Protein AF-A0A564XW21-F1 (afdb_monomer_lite)

Organism: Hymenolepis diminuta (NCBI:txid6216)

Secondary structure (DSSP, 8-state):
-----SSS-SGGG------------------S--HHHHHHHHHHHHHHH-TTS-HHHHHHHHHHHHHHHHHHS----PPPTTPPP-SS---GGG-------TBTTTBPPPTHHHHHHHHHHHHHHHHTT---GGGGG----TTT--TT-EEETTTTEEE-B-TTSBBPTT--EETTEEPPHHHHHHHHTSSBPPHHHHH--SS--S-SEEEGGGSSSHHHHHHHHHHHHH--S-S--

Structure (mmCIF, N/CA/C/O backbone):
data_AF-A0A564XW21-F1
#
_entry.id   AF-A0A564XW21-F1
#
loop_
_atom_site.group_PDB
_atom_site.id
_atom_site.type_symbol
_atom_site.label_atom_id
_atom_site.label_alt_id
_atom_site.label_comp_id
_atom_site.label_asym_id
_atom_site.label_entity_id
_atom_site.label_seq_id
_atom_site.pdbx_PDB_ins_code
_atom_site.Cartn_x
_atom_site.Cartn_y
_atom_site.Cartn_z
_atom_site.occupancy
_atom_site.B_iso_or_equiv
_atom_site.auth_seq_id
_atom_site.auth_comp_id
_atom_site.auth_asym_id
_atom_site.auth_atom_id
_atom_site.pdbx_PDB_model_num
ATOM 1 N N . MET A 1 1 ? -27.043 2.988 3.707 1.00 25.09 1 MET A N 1
ATOM 2 C CA . MET A 1 1 ? -26.531 2.071 2.665 1.00 25.09 1 MET A CA 1
ATOM 3 C C . MET A 1 1 ? -25.667 2.890 1.704 1.00 25.09 1 MET A C 1
ATOM 5 O O . MET A 1 1 ? -26.082 3.183 0.595 1.00 25.09 1 MET A O 1
ATOM 9 N N . MET A 1 2 ? -24.526 3.391 2.194 1.00 22.23 2 MET A N 1
ATOM 10 C CA . MET A 1 2 ? -23.717 4.434 1.546 1.00 22.23 2 MET A CA 1
ATOM 11 C C . MET A 1 2 ? -22.227 4.199 1.823 1.00 22.23 2 MET A C 1
ATOM 13 O O . MET A 1 2 ? -21.876 3.885 2.956 1.00 22.23 2 MET A O 1
ATOM 17 N N . MET A 1 3 ? -21.419 4.401 0.774 1.00 26.73 3 MET A N 1
ATOM 18 C CA . MET A 1 3 ? -19.969 4.657 0.738 1.00 26.73 3 MET A CA 1
ATOM 19 C C . MET A 1 3 ? -19.051 3.700 1.516 1.00 26.73 3 MET A C 1
ATOM 21 O O . MET A 1 3 ? -18.807 3.892 2.702 1.00 26.73 3 MET A O 1
ATOM 25 N N . LEU A 1 4 ? -18.452 2.726 0.818 1.00 28.36 4 LEU A N 1
ATOM 26 C CA . LEU A 1 4 ? -17.386 1.884 1.389 1.00 28.36 4 LEU A CA 1
ATOM 27 C C . LEU A 1 4 ? -16.134 1.700 0.518 1.00 28.36 4 LEU A C 1
ATOM 29 O O . LEU A 1 4 ? -15.205 1.030 0.941 1.00 28.36 4 LEU A O 1
ATOM 33 N N . SER A 1 5 ? -16.025 2.353 -0.637 1.00 28.88 5 SER A N 1
ATOM 34 C CA . SER A 1 5 ? -14.789 2.353 -1.428 1.00 28.88 5 SER A CA 1
ATOM 35 C C . SER A 1 5 ? -14.188 3.754 -1.404 1.00 28.88 5 SER A C 1
ATOM 37 O O . SER A 1 5 ? -14.753 4.643 -2.038 1.00 28.88 5 SER A O 1
ATOM 39 N N . VAL A 1 6 ? -13.093 3.980 -0.670 1.00 40.56 6 VAL A N 1
ATOM 40 C CA . VAL A 1 6 ? -12.408 5.299 -0.618 1.00 40.56 6 VAL A CA 1
ATOM 41 C C . VAL A 1 6 ? -10.909 5.213 -0.954 1.00 40.56 6 VAL A C 1
ATOM 43 O O . VAL A 1 6 ? -10.264 6.228 -1.171 1.00 40.56 6 VAL A O 1
ATOM 46 N N . LEU A 1 7 ? -10.343 4.011 -1.108 1.00 39.59 7 LEU A N 1
ATOM 47 C CA . LEU A 1 7 ? -8.929 3.838 -1.489 1.00 39.59 7 LEU A CA 1
ATOM 48 C C . LEU A 1 7 ? -8.722 3.199 -2.877 1.00 39.59 7 LEU A C 1
ATOM 50 O O . LEU A 1 7 ? -7.603 3.184 -3.385 1.00 39.59 7 LEU A O 1
ATOM 54 N N . ARG A 1 8 ? -9.809 2.777 -3.543 1.00 36.66 8 ARG A N 1
ATOM 55 C CA . ARG A 1 8 ? -9.830 2.352 -4.961 1.00 36.66 8 ARG A CA 1
ATOM 56 C C . ARG A 1 8 ? -10.834 3.100 -5.840 1.00 36.66 8 ARG A C 1
ATOM 58 O O . ARG A 1 8 ? -10.864 2.878 -7.039 1.00 36.66 8 ARG A O 1
ATOM 65 N N . SER A 1 9 ? -11.655 3.978 -5.267 1.00 35.00 9 SER A N 1
ATOM 66 C CA . SER A 1 9 ? -12.566 4.858 -6.018 1.00 35.00 9 SER A CA 1
ATOM 67 C C . SER A 1 9 ? -11.854 6.061 -6.642 1.00 35.00 9 SER A C 1
ATOM 69 O O . SER A 1 9 ? -12.504 6.912 -7.239 1.00 35.00 9 SER A O 1
ATOM 71 N N . SER A 1 10 ? -10.519 6.086 -6.589 1.00 33.69 10 SER A N 1
ATOM 72 C CA . SER A 1 10 ? -9.720 6.693 -7.647 1.00 33.69 10 SER A CA 1
ATOM 73 C C . SER A 1 10 ? -9.833 5.798 -8.888 1.00 33.69 10 SER A C 1
ATOM 75 O O . SER A 1 10 ? -9.285 4.693 -8.882 1.00 33.69 10 SER A O 1
ATOM 77 N N . PRO A 1 11 ? -10.495 6.234 -9.968 1.00 32.19 11 PRO A N 1
ATOM 78 C CA . PRO A 1 11 ? -10.777 5.397 -11.137 1.00 32.19 11 PRO A CA 1
ATOM 79 C C . PRO A 1 11 ? -9.535 5.062 -11.990 1.00 32.19 11 PRO A C 1
ATOM 81 O O . PRO A 1 11 ? -9.630 4.425 -13.035 1.00 32.19 11 PRO A O 1
ATOM 84 N N . CYS A 1 12 ? -8.334 5.364 -11.490 1.00 31.78 12 CYS A N 1
ATOM 85 C CA . CYS A 1 12 ? -7.049 4.949 -12.048 1.00 31.78 12 CYS A CA 1
ATOM 86 C C . CYS A 1 12 ? -6.830 3.418 -12.080 1.00 31.78 12 CYS A C 1
ATOM 88 O O . CYS A 1 12 ? -5.776 2.974 -12.529 1.00 31.78 12 CYS A O 1
ATOM 90 N N . ILE A 1 13 ? -7.768 2.602 -11.581 1.00 33.62 13 ILE A N 1
ATOM 91 C CA . ILE A 1 13 ? -7.653 1.137 -11.523 1.00 33.62 13 ILE A CA 1
ATOM 92 C C . ILE A 1 13 ? -8.975 0.484 -11.964 1.00 33.62 13 ILE A C 1
ATOM 94 O O . ILE A 1 13 ? -9.601 -0.261 -11.215 1.00 33.62 13 ILE A O 1
ATOM 98 N N . ILE A 1 14 ? -9.423 0.760 -13.191 1.00 27.00 14 ILE A N 1
ATOM 99 C CA . ILE A 1 14 ? -10.426 -0.072 -13.873 1.00 27.00 14 ILE A CA 1
ATOM 100 C C . ILE A 1 14 ? -9.740 -0.746 -15.064 1.00 27.00 14 ILE A C 1
ATOM 102 O O . ILE A 1 14 ? -9.611 -0.170 -16.141 1.00 27.00 14 ILE A O 1
ATOM 106 N N . MET A 1 15 ? -9.296 -1.990 -14.869 1.00 28.86 15 MET A N 1
ATOM 107 C CA . MET A 1 15 ? -8.925 -2.896 -15.961 1.00 28.86 15 MET A CA 1
ATOM 108 C C . MET A 1 15 ? -10.210 -3.393 -16.632 1.00 28.86 15 MET A C 1
ATOM 110 O O . MET A 1 15 ? -10.693 -4.489 -16.353 1.00 28.86 15 MET A O 1
ATOM 114 N N . ALA A 1 16 ? -10.809 -2.566 -17.488 1.00 28.06 16 ALA A N 1
ATOM 115 C CA . ALA A 1 16 ? -11.851 -3.028 -18.395 1.00 28.06 16 ALA A CA 1
ATOM 116 C C . ALA A 1 16 ? -11.192 -3.792 -19.555 1.00 28.06 16 ALA A C 1
ATOM 118 O O . ALA A 1 16 ? -10.302 -3.279 -20.232 1.00 28.06 16 ALA A O 1
ATOM 119 N N . SER A 1 17 ? -11.616 -5.039 -19.765 1.00 28.67 17 SER A N 1
ATOM 120 C CA . SER A 1 17 ? -11.183 -5.879 -20.884 1.00 28.67 17 SER A CA 1
ATOM 121 C C . SER A 1 17 ? -11.615 -5.241 -22.208 1.00 28.67 17 SER A C 1
ATOM 123 O O . SER A 1 17 ? -12.801 -5.230 -22.531 1.00 28.67 17 SER A O 1
ATOM 125 N N . PHE A 1 18 ? -10.666 -4.712 -22.983 1.00 31.31 18 PHE A N 1
ATOM 126 C CA . PHE A 1 18 ? -10.923 -4.240 -24.343 1.00 31.31 18 PHE A CA 1
ATOM 127 C C . PHE A 1 18 ? -10.259 -5.171 -25.361 1.00 31.31 18 PHE A C 1
ATOM 129 O O . PHE A 1 18 ? -9.038 -5.318 -25.401 1.00 31.31 18 PHE A O 1
ATOM 136 N N . ARG A 1 19 ? -11.084 -5.807 -26.203 1.00 25.88 19 ARG A N 1
ATOM 137 C CA . ARG A 1 19 ? -10.630 -6.532 -27.398 1.00 25.88 19 ARG A CA 1
ATOM 138 C C . ARG A 1 19 ? -10.189 -5.522 -28.454 1.00 25.88 19 ARG A C 1
ATOM 140 O O . ARG A 1 19 ? -10.969 -4.667 -28.862 1.00 25.88 19 ARG A O 1
ATOM 147 N N . CYS A 1 20 ? -8.946 -5.648 -28.904 1.00 28.64 20 CYS A N 1
ATOM 148 C CA . CYS A 1 20 ? -8.385 -4.844 -29.980 1.00 28.64 20 CYS A CA 1
ATOM 149 C C . CYS A 1 20 ? -8.870 -5.386 -31.336 1.00 28.64 20 CYS A C 1
ATOM 151 O O . CYS A 1 20 ? -8.483 -6.484 -31.734 1.00 28.64 20 CYS A O 1
ATOM 153 N N . THR A 1 21 ? -9.715 -4.637 -32.045 1.00 28.88 21 THR A N 1
ATOM 154 C CA . THR A 1 21 ? -9.946 -4.835 -33.484 1.00 28.88 21 THR A CA 1
ATOM 155 C C . THR A 1 21 ? -9.087 -3.849 -34.266 1.00 28.88 21 THR A C 1
ATOM 157 O O . THR A 1 21 ? -9.039 -2.662 -33.949 1.00 28.88 21 THR A O 1
ATOM 160 N N . SER A 1 22 ? -8.379 -4.364 -35.266 1.00 38.75 22 SER A N 1
ATOM 161 C CA . SER A 1 22 ? -7.505 -3.615 -36.166 1.00 38.75 22 SER A CA 1
ATOM 162 C C . SER A 1 22 ? -8.270 -2.559 -36.975 1.00 38.75 22 SER A C 1
ATOM 164 O O . SER A 1 22 ? -9.417 -2.805 -37.339 1.00 38.75 22 SER A O 1
ATOM 166 N N . ILE A 1 23 ? -7.617 -1.430 -37.312 1.00 36.22 23 ILE A N 1
ATOM 167 C CA . ILE A 1 23 ? -7.413 -0.926 -38.697 1.00 36.22 23 ILE A CA 1
ATOM 168 C C . ILE A 1 23 ? -6.938 0.552 -38.762 1.00 36.22 23 ILE A C 1
ATOM 170 O O . ILE A 1 23 ? -7.343 1.404 -37.981 1.00 36.22 23 ILE A O 1
ATOM 174 N N . SER A 1 24 ? -6.044 0.760 -39.743 1.00 28.62 24 SER A N 1
ATOM 175 C CA . SER A 1 24 ? -5.567 1.932 -40.512 1.00 28.62 24 SER A CA 1
ATOM 176 C C . SER A 1 24 ? -5.534 3.356 -39.937 1.00 28.62 24 SER A C 1
ATOM 178 O O . SER A 1 24 ? -6.547 3.999 -39.681 1.00 28.62 24 SER A O 1
ATOM 180 N N . THR A 1 25 ? -4.322 3.904 -39.971 1.00 35.16 25 THR A N 1
ATOM 181 C CA . THR A 1 25 ? -3.943 5.315 -39.870 1.00 35.16 25 THR A CA 1
ATOM 182 C C . THR A 1 25 ? -4.361 6.137 -41.094 1.00 35.16 25 THR A C 1
ATOM 184 O O . THR A 1 25 ? -3.927 5.846 -42.204 1.00 35.16 25 THR A O 1
ATOM 187 N N . THR A 1 26 ? -5.045 7.260 -40.861 1.00 29.17 26 THR A N 1
ATOM 188 C CA . THR A 1 26 ? -4.996 8.464 -41.713 1.00 29.17 26 THR A CA 1
ATOM 189 C C . THR A 1 26 ? -4.973 9.691 -40.804 1.00 29.17 26 THR A C 1
ATOM 191 O O . THR A 1 26 ? -5.958 9.987 -40.133 1.00 29.17 26 THR A O 1
ATOM 194 N N . PHE A 1 27 ? -3.834 10.385 -40.757 1.00 33.16 27 PHE A N 1
ATOM 195 C CA . PHE A 1 27 ? -3.676 11.654 -40.046 1.00 33.16 27 PHE A CA 1
ATOM 196 C C . PHE A 1 27 ? -4.187 12.794 -40.930 1.00 33.16 27 PHE A C 1
ATOM 198 O O . PHE A 1 27 ? -3.554 13.113 -41.931 1.00 33.16 27 PHE A O 1
ATOM 205 N N . ASN A 1 28 ? -5.290 13.429 -40.536 1.00 29.53 28 ASN A N 1
ATOM 206 C CA . ASN A 1 28 ? -5.694 14.734 -41.054 1.00 29.53 28 ASN A CA 1
ATOM 207 C C . ASN A 1 28 ? -5.871 15.721 -39.891 1.00 29.53 28 ASN A C 1
ATOM 209 O O . ASN A 1 28 ? -6.514 15.398 -38.899 1.00 29.53 28 ASN A O 1
ATOM 213 N N . ASN A 1 29 ? -5.248 16.893 -40.058 1.00 41.56 29 ASN A N 1
ATOM 214 C CA . ASN A 1 29 ? -5.363 18.167 -39.331 1.00 41.56 29 ASN A CA 1
ATOM 215 C C . ASN A 1 29 ? -6.257 18.204 -38.072 1.00 41.56 29 ASN A C 1
ATOM 217 O O . ASN A 1 29 ? -7.476 18.303 -38.187 1.00 41.56 29 ASN A O 1
ATOM 221 N N . VAL A 1 30 ? -5.636 18.278 -36.884 1.00 38.66 30 VAL A N 1
ATOM 222 C CA . VAL A 1 30 ? -6.294 18.649 -35.616 1.00 38.66 30 VAL A CA 1
ATOM 223 C C . VAL A 1 30 ? -5.400 19.624 -34.832 1.00 38.66 30 VAL A C 1
ATOM 225 O O . VAL A 1 30 ? -4.174 19.576 -34.923 1.00 38.66 30 VAL A O 1
ATOM 228 N N . ASP A 1 31 ? -6.059 20.545 -34.131 1.00 41.94 31 ASP A N 1
ATOM 229 C CA . ASP A 1 31 ? -5.560 21.643 -33.298 1.00 41.94 31 ASP A CA 1
ATOM 230 C C . ASP A 1 31 ? -4.271 21.344 -32.489 1.00 41.94 31 ASP A C 1
ATOM 232 O O . ASP A 1 31 ? -4.091 20.274 -31.912 1.00 41.94 31 ASP A O 1
ATOM 236 N N . ARG A 1 32 ? -3.353 22.320 -32.437 1.00 45.31 32 ARG A N 1
ATOM 237 C CA . ARG A 1 32 ? -1.944 22.183 -32.000 1.00 45.31 32 ARG A CA 1
ATOM 238 C C . ARG A 1 32 ? -1.730 22.212 -30.478 1.00 45.31 32 ARG A C 1
ATOM 240 O O . ARG A 1 32 ? -0.655 22.610 -30.028 1.00 45.31 32 ARG A O 1
ATOM 247 N N . SER A 1 33 ? -2.704 21.826 -29.659 1.00 58.22 33 SER A N 1
ATOM 248 C CA . SER A 1 33 ? -2.462 21.682 -28.215 1.00 58.22 33 SER A CA 1
ATOM 249 C C . SER A 1 33 ? -2.295 20.212 -27.853 1.00 58.22 33 SER A C 1
ATOM 251 O O . SER A 1 33 ? -3.137 19.376 -28.167 1.00 58.22 33 SER A O 1
ATOM 253 N N . THR A 1 34 ? -1.166 19.872 -27.226 1.00 71.81 34 THR A N 1
ATOM 254 C CA . THR A 1 34 ? -0.951 18.506 -26.746 1.00 71.81 34 THR A CA 1
ATOM 255 C C . THR A 1 34 ? -1.987 18.196 -25.659 1.00 71.81 34 THR A C 1
ATOM 257 O O . THR A 1 34 ? -2.365 19.096 -24.903 1.00 71.81 34 THR A O 1
ATOM 260 N N . PRO A 1 35 ? -2.435 16.940 -25.510 1.00 74.06 35 PRO A N 1
ATOM 261 C CA . PRO A 1 35 ? -3.390 16.576 -24.462 1.00 74.06 35 PRO A CA 1
ATOM 262 C C . PRO A 1 35 ? -2.961 16.991 -23.046 1.00 74.06 35 PRO A C 1
ATOM 264 O O . PRO A 1 35 ? -3.794 17.333 -22.210 1.00 74.06 35 PRO A O 1
ATOM 267 N N . LEU A 1 36 ? -1.648 17.037 -22.799 1.00 72.19 36 LEU A N 1
ATOM 268 C CA . LEU A 1 36 ? -1.058 17.547 -21.561 1.00 72.19 36 LEU A CA 1
ATOM 269 C C . LEU A 1 36 ? -1.316 19.045 -21.346 1.00 72.19 36 LEU A C 1
ATOM 271 O O . LEU A 1 36 ? -1.582 19.460 -20.222 1.00 72.19 36 LEU A O 1
ATOM 275 N N . GLU A 1 37 ? -1.274 19.857 -22.402 1.00 79.62 37 GLU A N 1
ATOM 276 C CA . GLU A 1 37 ? -1.545 21.296 -22.319 1.00 79.62 37 GLU A CA 1
ATOM 27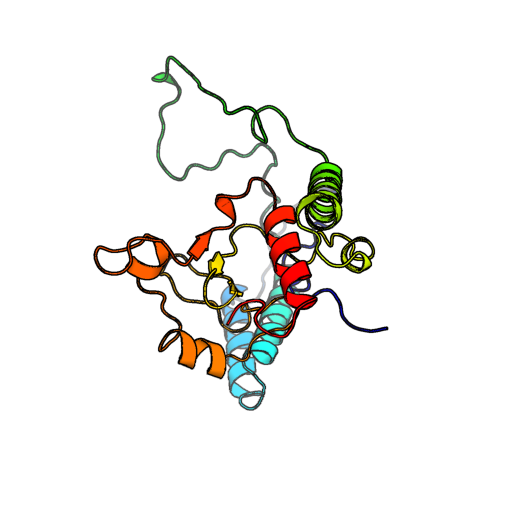7 C C . GLU A 1 37 ? -3.037 21.573 -22.082 1.00 79.62 37 GLU A C 1
ATOM 279 O O . GLU A 1 37 ? -3.397 22.467 -21.313 1.00 79.62 37 GLU A O 1
ATOM 284 N N . ILE A 1 38 ? -3.917 20.766 -22.686 1.00 81.06 38 ILE A N 1
ATOM 285 C CA . ILE A 1 38 ? -5.366 20.814 -22.437 1.00 81.06 38 ILE A CA 1
ATOM 286 C C . ILE A 1 38 ? -5.656 20.454 -20.976 1.00 81.06 38 ILE A C 1
ATOM 288 O O . ILE A 1 38 ? -6.390 21.175 -20.294 1.00 81.06 38 ILE A O 1
ATOM 292 N N . LEU A 1 39 ? -5.036 19.381 -20.475 1.00 81.75 39 LEU A N 1
ATOM 293 C CA . LEU A 1 39 ? -5.157 18.947 -19.085 1.00 81.75 39 LEU A CA 1
ATOM 294 C C . LEU A 1 39 ? -4.668 20.021 -18.121 1.00 81.75 39 LEU A C 1
ATOM 296 O O . LEU A 1 39 ? -5.365 20.332 -17.155 1.00 81.75 39 LEU A O 1
ATOM 300 N N . ARG A 1 40 ? -3.498 20.609 -18.390 1.00 82.12 40 ARG A N 1
ATOM 301 C CA . ARG A 1 40 ? -2.932 21.673 -17.558 1.00 82.12 40 ARG A CA 1
ATOM 302 C C . ARG A 1 40 ? -3.911 22.837 -17.440 1.00 82.12 40 ARG A C 1
ATOM 304 O O . ARG A 1 40 ? -4.274 23.200 -16.327 1.00 82.12 40 ARG A O 1
ATOM 311 N N . LYS A 1 41 ? -4.434 23.334 -18.565 1.00 85.75 41 LYS A N 1
ATOM 312 C CA . LYS A 1 41 ? -5.411 24.437 -18.587 1.00 85.75 41 LYS A CA 1
ATOM 313 C C . LYS A 1 41 ? -6.733 24.094 -17.897 1.00 85.75 41 LYS A C 1
ATOM 315 O O . LYS A 1 41 ? -7.333 24.968 -17.273 1.00 85.75 41 LYS A O 1
ATOM 320 N N . LYS A 1 42 ? -7.228 22.855 -18.024 1.00 86.06 42 LYS A N 1
ATOM 321 C CA . LYS A 1 42 ? -8.432 22.402 -17.300 1.00 86.06 42 LYS A CA 1
ATOM 322 C C . LYS A 1 42 ? -8.172 22.344 -15.789 1.00 86.06 42 LYS A C 1
ATOM 324 O O . LYS A 1 42 ? -9.005 22.800 -15.014 1.00 86.06 42 LYS A O 1
ATOM 329 N N . ASN A 1 43 ? -7.009 21.851 -15.367 1.00 86.88 43 ASN A N 1
ATOM 330 C CA . ASN A 1 43 ? -6.653 21.734 -13.952 1.00 86.88 43 ASN A CA 1
ATOM 331 C C . ASN A 1 43 ? -6.365 23.088 -13.293 1.00 86.88 43 ASN A C 1
ATOM 333 O O . ASN A 1 43 ? -6.794 23.300 -12.163 1.00 86.88 43 ASN A O 1
ATOM 337 N N . GLU A 1 44 ? -5.715 24.009 -14.007 1.00 87.69 44 GLU A N 1
ATOM 338 C CA . GLU A 1 44 ? -5.530 25.402 -13.577 1.00 87.69 44 GLU A CA 1
ATOM 339 C C . GLU A 1 44 ? -6.884 26.098 -13.375 1.00 87.69 44 GLU A C 1
ATOM 341 O O . GLU A 1 44 ? -7.081 26.790 -12.379 1.00 87.69 44 GLU A O 1
ATOM 346 N N . ARG A 1 45 ? -7.864 25.857 -14.260 1.00 87.75 45 ARG A N 1
ATOM 347 C CA . ARG A 1 45 ? -9.229 26.379 -14.086 1.00 87.75 45 ARG A CA 1
ATOM 348 C C . ARG A 1 45 ? -9.916 25.852 -12.832 1.00 87.75 45 ARG A C 1
ATOM 350 O O . ARG A 1 45 ? -10.567 26.636 -12.157 1.00 87.75 45 ARG A O 1
ATOM 357 N N . VAL A 1 46 ? -9.737 24.577 -12.479 1.00 86.44 46 VAL A N 1
ATOM 358 C CA . VAL A 1 46 ? -10.318 24.021 -11.241 1.00 86.44 46 VAL A CA 1
ATOM 359 C C . VAL A 1 46 ? -9.812 24.767 -10.004 1.00 86.44 46 VAL A C 1
ATOM 361 O O . VAL A 1 46 ? -10.598 25.037 -9.097 1.00 86.44 46 VAL A O 1
ATOM 364 N N . ASP A 1 47 ? -8.527 25.127 -9.968 1.00 82.50 47 ASP A N 1
ATOM 365 C CA . ASP A 1 47 ? -7.958 25.879 -8.843 1.00 82.50 47 ASP A CA 1
ATOM 366 C C . ASP 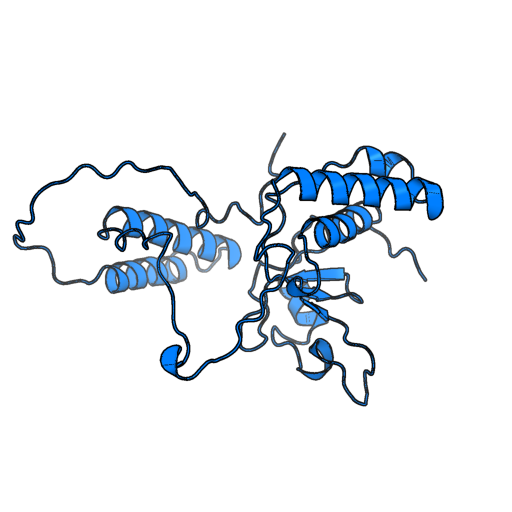A 1 47 ? -8.474 27.322 -8.775 1.00 82.50 47 ASP A C 1
ATOM 368 O O . ASP A 1 47 ? -8.672 27.848 -7.681 1.00 82.50 47 ASP A O 1
ATOM 372 N N . VAL A 1 48 ? -8.719 27.949 -9.930 1.00 86.62 48 VAL A N 1
ATOM 373 C CA . VAL A 1 48 ? -9.211 29.334 -10.024 1.00 86.62 48 VAL A CA 1
ATOM 374 C C . VAL A 1 48 ? -10.717 29.441 -9.771 1.00 86.62 48 VAL A C 1
ATOM 376 O O . VAL A 1 48 ? -11.164 30.380 -9.119 1.00 86.62 48 VAL A O 1
ATOM 379 N N . GLU A 1 49 ? -11.509 28.501 -10.281 1.00 88.81 49 GLU A N 1
ATOM 380 C CA . GLU A 1 49 ? -12.976 28.541 -10.245 1.00 88.81 49 GLU A CA 1
ATOM 381 C C . GLU A 1 49 ? -13.538 28.008 -8.918 1.00 88.81 49 GLU A C 1
ATOM 383 O O . GLU A 1 49 ? -14.562 28.487 -8.427 1.00 88.81 49 GLU A O 1
ATOM 388 N N . PHE A 1 50 ? -12.828 27.071 -8.278 1.00 86.12 50 PHE A N 1
ATOM 389 C CA . PHE A 1 50 ? -13.264 26.436 -7.033 1.00 86.12 50 PHE A CA 1
ATOM 390 C C . PHE A 1 50 ? -12.266 26.576 -5.869 1.00 86.12 50 PHE A C 1
ATOM 392 O O . PHE A 1 50 ? -11.995 25.586 -5.184 1.00 86.12 50 PHE A O 1
ATOM 399 N N . PRO A 1 51 ? -11.743 27.780 -5.558 1.00 83.62 51 PRO A N 1
ATOM 400 C CA . PRO A 1 51 ? -10.716 27.952 -4.524 1.00 83.62 51 PRO A CA 1
ATOM 401 C C . PRO A 1 51 ? -11.223 27.615 -3.112 1.00 83.62 51 PRO A C 1
ATOM 403 O O . PRO A 1 51 ? -10.441 27.273 -2.230 1.00 83.62 51 PRO A O 1
ATOM 406 N N . HIS A 1 52 ? -12.541 27.689 -2.907 1.00 85.62 52 HIS A N 1
ATOM 407 C CA . HIS A 1 52 ? -13.230 27.453 -1.639 1.00 85.62 52 HIS A CA 1
ATOM 408 C C . HIS A 1 52 ? -13.482 25.968 -1.336 1.00 85.62 52 HIS A C 1
ATOM 410 O O . HIS A 1 52 ? -13.812 25.627 -0.201 1.00 85.62 52 HIS A O 1
ATOM 416 N N . LEU A 1 53 ? -13.357 25.078 -2.327 1.00 77.50 53 LEU A N 1
ATOM 417 C CA . LEU A 1 53 ? -13.549 23.648 -2.099 1.00 77.50 53 LEU A CA 1
ATOM 418 C C . LEU A 1 53 ? -12.353 23.051 -1.347 1.00 77.50 53 LEU A C 1
ATOM 420 O O . LEU A 1 53 ? -11.219 23.485 -1.575 1.00 77.50 53 LEU A O 1
ATOM 424 N N . PRO A 1 54 ? -12.569 22.019 -0.507 1.00 79.62 54 PRO A N 1
ATOM 425 C CA . PRO A 1 54 ? -11.480 21.253 0.082 1.00 79.62 54 PRO A CA 1
ATOM 426 C C . PRO A 1 54 ? -10.525 20.741 -0.996 1.00 79.62 54 PRO A C 1
ATOM 428 O O . PRO A 1 54 ? -10.943 20.353 -2.087 1.00 79.62 54 PRO A O 1
ATOM 431 N N . GLU A 1 55 ? -9.235 20.698 -0.678 1.00 74.00 55 GLU A N 1
ATOM 432 C CA . GLU A 1 55 ? -8.198 20.283 -1.625 1.00 74.00 55 GLU A CA 1
ATOM 433 C C . GLU A 1 55 ? -8.471 18.892 -2.220 1.00 74.00 55 GLU A C 1
ATOM 435 O O . GLU A 1 55 ? -8.328 18.699 -3.426 1.00 74.00 55 GLU A O 1
ATOM 440 N N . ALA A 1 56 ? -8.968 17.958 -1.403 1.00 67.69 56 ALA A N 1
ATOM 441 C CA . ALA A 1 56 ? -9.377 16.632 -1.854 1.00 67.69 56 ALA A CA 1
ATOM 442 C C . ALA A 1 56 ? -10.445 16.692 -2.962 1.00 67.69 56 ALA A C 1
ATOM 444 O O . ALA A 1 56 ? -10.332 15.990 -3.961 1.00 67.69 56 ALA A O 1
ATOM 445 N N . GLU A 1 57 ? -11.454 17.553 -2.834 1.00 75.31 57 GLU A N 1
ATOM 446 C CA . GLU A 1 57 ? -12.528 17.704 -3.824 1.00 75.31 57 GLU A CA 1
ATOM 447 C C . GLU A 1 57 ? -12.009 18.337 -5.127 1.00 75.31 57 GLU A C 1
ATOM 449 O O . GLU A 1 57 ? -12.354 17.899 -6.227 1.00 75.31 57 GLU A O 1
ATOM 454 N N . ARG A 1 58 ? -11.102 19.319 -5.029 1.00 80.75 58 ARG A N 1
ATOM 455 C CA . ARG A 1 58 ? -10.424 19.876 -6.212 1.00 80.75 58 ARG A CA 1
ATOM 456 C C . ARG A 1 58 ? -9.574 18.822 -6.917 1.00 80.75 58 ARG A C 1
ATOM 458 O O . ARG A 1 58 ? -9.580 18.764 -8.145 1.00 80.75 58 ARG A O 1
ATOM 465 N N . PHE A 1 59 ? -8.885 17.960 -6.168 1.00 78.25 59 PHE A N 1
ATOM 466 C CA . PHE A 1 59 ? -8.156 16.834 -6.746 1.00 78.25 59 PHE A CA 1
ATOM 467 C C . PHE A 1 59 ? -9.086 15.882 -7.493 1.00 78.25 59 PHE A C 1
ATOM 469 O O . PHE A 1 59 ? -8.789 15.574 -8.643 1.00 78.25 59 PHE A O 1
ATOM 476 N N . HIS A 1 60 ? -10.224 15.480 -6.918 1.00 78.50 60 HIS A N 1
ATOM 477 C CA . HIS A 1 60 ? -11.195 14.620 -7.613 1.00 78.50 60 HIS A CA 1
ATOM 478 C C . HIS A 1 60 ? -11.641 15.220 -8.953 1.00 78.50 60 HIS A C 1
ATOM 480 O O . HIS A 1 60 ? -11.709 14.516 -9.956 1.00 78.50 60 HIS A O 1
ATOM 486 N N . ARG A 1 61 ? -11.859 16.538 -9.008 1.00 82.94 61 ARG A N 1
ATOM 487 C CA . ARG A 1 61 ? -12.222 17.244 -10.250 1.00 82.94 61 ARG A CA 1
ATOM 488 C C . ARG A 1 61 ? -11.091 17.268 -11.273 1.00 82.94 61 ARG A C 1
ATOM 490 O O . ARG A 1 61 ? -11.328 17.026 -12.453 1.00 82.94 61 ARG A O 1
ATOM 497 N N . LYS A 1 62 ? -9.852 17.508 -10.836 1.00 85.69 62 LYS A N 1
ATOM 498 C CA . LYS A 1 62 ? -8.668 17.406 -11.708 1.00 85.69 62 LYS A CA 1
ATOM 499 C C . LYS A 1 62 ? -8.474 15.984 -12.239 1.00 85.69 62 LYS A C 1
ATOM 501 O O . LYS A 1 62 ? -8.111 15.811 -13.399 1.00 85.69 62 LYS A O 1
ATOM 506 N N . TYR A 1 63 ? -8.751 14.974 -11.415 1.00 78.94 63 TYR A N 1
ATOM 507 C CA . TYR A 1 63 ? -8.761 13.576 -11.840 1.00 78.94 63 TYR A CA 1
ATOM 508 C C . TYR A 1 63 ? -9.864 13.306 -12.867 1.00 78.94 63 TYR A C 1
ATOM 510 O O . TYR A 1 63 ? -9.575 12.704 -13.892 1.00 78.94 63 TYR A O 1
ATOM 518 N N . ALA A 1 64 ? -11.081 13.819 -12.677 1.00 83.44 64 ALA A N 1
ATOM 519 C CA . ALA A 1 64 ? -12.155 13.683 -13.664 1.00 83.44 64 ALA A CA 1
ATOM 520 C C . ALA A 1 64 ? -11.794 14.331 -15.017 1.00 83.44 64 ALA A C 1
ATOM 522 O O . ALA A 1 64 ? -12.033 13.745 -16.071 1.00 83.44 64 ALA A O 1
ATOM 523 N N . ASN A 1 65 ? -11.139 15.501 -15.003 1.00 85.12 65 ASN A N 1
ATOM 524 C CA . ASN A 1 65 ? -10.610 16.128 -16.222 1.00 85.12 65 ASN A CA 1
ATOM 525 C C . ASN A 1 65 ? -9.568 15.243 -16.920 1.00 85.12 65 ASN A C 1
ATOM 527 O O . ASN A 1 65 ? -9.523 15.187 -18.149 1.00 85.12 65 ASN A O 1
ATOM 531 N N . PHE A 1 66 ? -8.714 14.574 -16.140 1.00 81.25 66 PHE A N 1
ATOM 532 C CA . PHE A 1 66 ? -7.745 13.617 -16.661 1.00 81.25 66 PHE A CA 1
ATOM 533 C C . PHE A 1 66 ? -8.436 12.425 -17.316 1.00 81.25 66 PHE A C 1
ATOM 535 O O . PHE A 1 66 ? -8.098 12.096 -18.447 1.00 81.25 66 PHE A O 1
ATOM 542 N N . GLU A 1 67 ? -9.436 11.830 -16.668 1.00 79.25 67 GLU A N 1
ATOM 543 C CA . GLU A 1 67 ? -10.210 10.726 -17.247 1.00 79.25 67 GLU A CA 1
ATOM 544 C C . GLU A 1 67 ? -10.905 11.104 -18.551 1.00 79.25 67 GLU A C 1
ATOM 546 O O . GLU A 1 67 ? -10.941 10.310 -19.487 1.00 79.25 67 GLU A O 1
ATOM 551 N N . GLU A 1 68 ? -11.469 12.310 -18.618 1.00 82.88 68 GLU A N 1
ATOM 552 C CA . GLU A 1 68 ? -12.115 12.822 -19.823 1.00 82.88 68 GLU A CA 1
ATOM 553 C C . GLU A 1 68 ? -11.108 12.937 -20.970 1.00 82.88 68 GLU A C 1
ATOM 555 O O . GLU A 1 68 ? -11.365 12.443 -22.061 1.00 82.88 68 GLU A O 1
ATOM 560 N N . ILE A 1 69 ? -9.928 13.503 -20.703 1.00 78.38 69 ILE A N 1
ATOM 561 C CA . ILE A 1 69 ? -8.870 13.652 -21.709 1.00 78.38 69 ILE A CA 1
ATOM 562 C C . ILE A 1 69 ? -8.313 12.292 -22.131 1.00 78.38 69 ILE A C 1
ATOM 564 O O . ILE A 1 69 ? -8.087 12.075 -23.316 1.00 78.38 69 ILE A O 1
ATOM 568 N N . VAL A 1 70 ? -8.129 11.351 -21.203 1.00 73.12 70 VAL A N 1
ATOM 569 C CA . VAL A 1 70 ? -7.622 9.999 -21.500 1.00 73.12 70 VAL A CA 1
ATOM 570 C C . VAL A 1 70 ? -8.523 9.234 -22.479 1.00 73.12 70 VAL A C 1
ATOM 572 O O . VAL A 1 70 ? -8.019 8.360 -23.179 1.00 73.12 70 VAL A O 1
ATOM 575 N N . LYS A 1 71 ? -9.816 9.573 -22.589 1.00 76.44 71 LYS A N 1
ATOM 576 C CA . LYS A 1 71 ? -10.715 8.990 -23.605 1.00 76.44 71 LYS A CA 1
ATOM 577 C C . LYS A 1 71 ? -10.360 9.421 -25.031 1.00 76.44 71 LYS A C 1
ATOM 579 O O . LYS A 1 71 ? -10.525 8.624 -25.949 1.00 76.44 71 LYS A O 1
ATOM 584 N N . ASP A 1 72 ? -9.875 10.651 -25.195 1.00 72.00 72 ASP A N 1
ATOM 585 C CA . ASP A 1 72 ? -9.567 11.260 -26.496 1.00 72.00 72 ASP A CA 1
ATOM 586 C C . ASP A 1 72 ? -8.088 11.122 -26.880 1.00 72.00 72 ASP A C 1
ATOM 588 O O . ASP A 1 72 ? -7.725 11.168 -28.058 1.00 72.00 72 ASP A O 1
ATOM 592 N N . VAL A 1 73 ? -7.205 10.950 -25.892 1.00 66.88 73 VAL A N 1
ATOM 593 C CA . VAL A 1 73 ? -5.806 10.606 -26.151 1.00 66.88 73 VAL A CA 1
ATOM 594 C C . VAL A 1 73 ? -5.768 9.189 -26.706 1.00 66.88 73 VAL A C 1
ATOM 596 O O . VAL A 1 73 ? -6.340 8.298 -26.079 1.00 66.88 73 VAL A O 1
ATOM 599 N N . PRO A 1 74 ? -5.073 8.930 -27.833 1.00 63.25 74 PRO A N 1
ATOM 600 C CA . PRO A 1 74 ? -4.818 7.564 -28.257 1.00 63.25 74 PRO A CA 1
ATOM 601 C C . PRO A 1 74 ? -4.144 6.851 -27.091 1.00 63.25 74 PRO A C 1
ATOM 603 O O . PRO A 1 74 ? -3.006 7.172 -26.738 1.00 63.25 74 PRO A O 1
ATOM 606 N N . VAL A 1 75 ? -4.901 5.950 -26.456 1.00 60.25 75 VAL A N 1
ATOM 607 C CA . VAL A 1 75 ? -4.473 5.192 -25.284 1.00 60.25 75 VAL A CA 1
ATOM 608 C C . VAL A 1 75 ? -3.078 4.682 -25.600 1.00 60.25 75 VAL A C 1
ATOM 610 O O . VAL A 1 75 ? -2.876 4.087 -26.666 1.00 60.25 75 VAL A O 1
ATOM 613 N N . MET A 1 76 ? -2.103 4.982 -24.729 1.00 55.69 76 MET A N 1
ATOM 614 C CA . MET A 1 76 ? -0.778 4.370 -24.821 1.00 55.69 76 MET A CA 1
ATOM 615 C C . MET A 1 76 ? -1.004 2.903 -25.149 1.00 55.69 76 MET A C 1
ATOM 617 O O . MET A 1 76 ? -1.770 2.249 -24.438 1.00 55.69 76 MET A O 1
ATOM 621 N N . LYS A 1 77 ? -0.437 2.431 -26.273 1.00 60.81 77 LYS A N 1
ATOM 622 C CA . LYS A 1 77 ? -0.592 1.038 -26.705 1.00 60.81 77 LYS A CA 1
ATOM 623 C C . LYS A 1 77 ? -0.477 0.168 -25.467 1.00 60.81 77 LYS A C 1
ATOM 625 O O . LYS A 1 77 ? 0.495 0.327 -24.727 1.00 60.81 77 LYS A O 1
ATOM 630 N N . CYS A 1 78 ? -1.492 -0.666 -25.238 1.00 64.25 78 CYS A N 1
ATOM 631 C CA . CYS A 1 78 ? -1.514 -1.549 -24.086 1.00 64.25 78 CYS A CA 1
ATOM 632 C C . CYS A 1 78 ? -0.143 -2.220 -24.010 1.00 64.25 78 CYS A C 1
ATOM 634 O O . CYS A 1 78 ? 0.341 -2.755 -25.015 1.00 64.25 78 CYS A O 1
ATOM 636 N N . VAL A 1 79 ? 0.531 -2.051 -22.875 1.00 75.06 79 VAL A N 1
ATOM 637 C CA . VAL A 1 79 ? 1.860 -2.620 -22.694 1.00 75.06 79 VAL A CA 1
ATOM 638 C C . VAL A 1 79 ? 1.710 -4.122 -22.888 1.00 75.06 79 VAL A C 1
ATOM 640 O O . VAL A 1 79 ? 0.789 -4.724 -22.336 1.00 75.06 79 VAL A O 1
ATOM 643 N N . ASN A 1 80 ? 2.587 -4.715 -23.697 1.00 83.62 80 ASN A N 1
ATOM 644 C CA . ASN A 1 80 ? 2.617 -6.162 -23.830 1.00 83.62 80 ASN A CA 1
ATOM 645 C C . ASN A 1 80 ? 2.762 -6.782 -22.427 1.00 83.62 80 ASN A C 1
ATOM 647 O O . ASN A 1 80 ? 3.650 -6.387 -21.677 1.00 83.62 80 ASN A O 1
ATOM 651 N N . VAL A 1 81 ? 1.892 -7.729 -22.076 1.00 85.62 81 VAL A N 1
ATOM 652 C CA . VAL A 1 81 ? 1.939 -8.427 -20.782 1.00 85.62 81 VAL A CA 1
ATOM 653 C C . VAL A 1 81 ? 3.274 -9.144 -20.558 1.00 85.62 81 VAL A C 1
ATOM 655 O O . VAL A 1 81 ? 3.712 -9.257 -19.420 1.00 85.62 81 VAL A O 1
ATOM 658 N N . ASP A 1 82 ? 3.957 -9.515 -21.643 1.00 88.44 82 ASP A N 1
ATOM 659 C CA . ASP A 1 82 ? 5.280 -10.145 -21.632 1.00 88.44 82 ASP A CA 1
ATOM 660 C C . ASP A 1 82 ? 6.432 -9.125 -21.755 1.00 88.44 82 ASP A C 1
ATOM 662 O O . ASP A 1 82 ? 7.587 -9.492 -21.983 1.00 88.44 82 ASP A O 1
ATOM 666 N N . ALA A 1 83 ? 6.143 -7.821 -21.677 1.00 90.56 83 ALA A N 1
ATOM 667 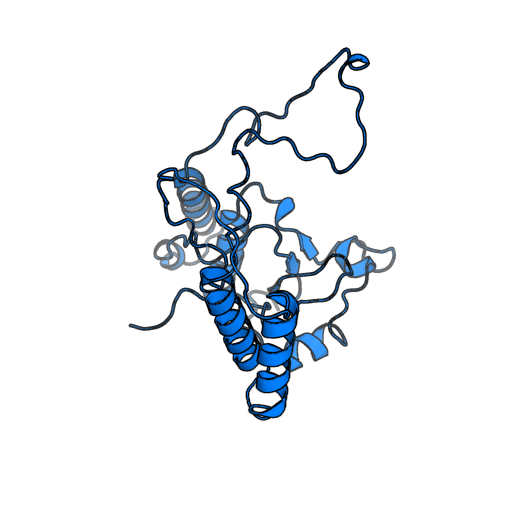C CA . ALA A 1 83 ? 7.167 -6.787 -21.772 1.00 90.56 83 ALA A CA 1
ATOM 668 C C . ALA A 1 83 ? 8.103 -6.815 -20.557 1.00 90.56 83 ALA A C 1
ATOM 670 O O . ALA A 1 83 ? 7.669 -6.824 -19.406 1.00 90.56 83 ALA A O 1
ATOM 671 N N . ILE A 1 84 ? 9.404 -6.721 -20.829 1.00 89.25 84 ILE A N 1
ATOM 672 C CA . ILE A 1 84 ? 10.443 -6.588 -19.808 1.00 89.25 84 ILE A CA 1
ATOM 673 C C . ILE A 1 84 ? 10.871 -5.122 -19.740 1.00 89.25 84 ILE A C 1
ATOM 675 O O . ILE A 1 84 ? 11.288 -4.535 -20.740 1.00 89.25 84 ILE A O 1
ATOM 679 N N . PHE A 1 85 ? 10.787 -4.535 -18.547 1.00 90.69 85 PHE A N 1
ATOM 680 C CA . PHE A 1 85 ? 11.184 -3.153 -18.291 1.00 90.69 85 PHE A CA 1
ATOM 681 C C . PHE A 1 85 ? 12.560 -3.089 -17.632 1.00 90.69 85 PHE A C 1
ATOM 683 O O . PHE A 1 85 ? 12.803 -3.745 -16.620 1.00 90.69 85 PHE A O 1
ATOM 690 N N . ALA A 1 86 ? 13.449 -2.258 -18.175 1.00 91.56 86 ALA A N 1
ATOM 691 C CA . ALA A 1 86 ? 14.799 -2.077 -17.658 1.00 91.56 86 ALA A CA 1
ATOM 692 C C . ALA A 1 86 ? 14.952 -0.703 -16.993 1.00 91.56 86 ALA A C 1
ATOM 694 O O . ALA A 1 86 ? 14.842 0.332 -17.647 1.00 91.56 86 ALA A O 1
ATOM 695 N N 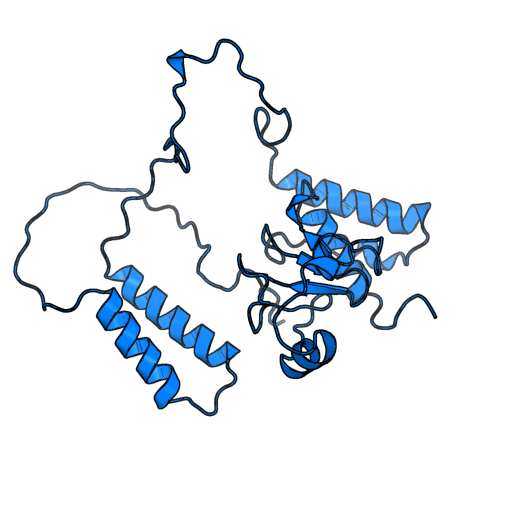. ASN A 1 87 ? 15.259 -0.699 -15.694 1.00 93.00 87 ASN A N 1
ATOM 696 C CA . ASN A 1 87 ? 15.668 0.517 -14.979 1.00 93.00 87 ASN A CA 1
ATOM 697 C C . ASN A 1 87 ? 17.180 0.777 -15.097 1.00 93.00 87 ASN A C 1
ATOM 699 O O . ASN A 1 87 ? 17.632 1.909 -14.940 1.00 93.00 87 ASN A O 1
ATOM 703 N N . ARG A 1 88 ? 17.969 -0.281 -15.316 1.00 92.75 88 ARG A N 1
ATOM 704 C CA . ARG A 1 88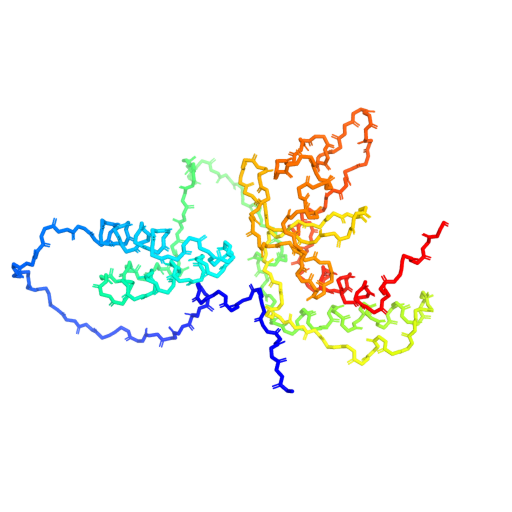 ? 19.428 -0.261 -15.491 1.00 92.75 88 ARG A CA 1
ATOM 705 C C . ARG A 1 88 ? 19.818 -1.276 -16.562 1.00 92.75 88 ARG A C 1
ATOM 707 O O . ARG A 1 88 ? 19.081 -2.232 -16.792 1.00 92.75 88 ARG A O 1
ATOM 714 N N . GLU A 1 89 ? 20.971 -1.067 -17.188 1.00 94.81 89 GLU A N 1
ATOM 715 C CA . GLU A 1 89 ? 21.542 -2.013 -18.146 1.00 94.81 89 GLU A CA 1
ATOM 716 C C . GLU A 1 89 ? 22.014 -3.290 -17.436 1.00 94.81 89 GLU A C 1
ATOM 718 O O . GLU A 1 89 ? 22.678 -3.223 -16.400 1.00 94.81 89 GLU A O 1
ATOM 723 N N . VAL A 1 90 ? 21.663 -4.450 -17.997 1.00 93.31 90 VAL A N 1
ATOM 724 C CA . VAL A 1 90 ? 22.095 -5.772 -17.528 1.00 93.31 90 VAL A CA 1
ATOM 725 C C . VAL A 1 90 ? 22.416 -6.637 -18.746 1.00 93.31 90 VAL A C 1
ATOM 727 O O . VAL A 1 90 ? 21.580 -6.792 -19.636 1.00 93.31 90 VAL A O 1
ATOM 730 N N . ARG A 1 91 ? 23.614 -7.228 -18.778 1.00 95.12 91 ARG A N 1
ATOM 731 C CA . ARG A 1 91 ? 24.043 -8.150 -19.838 1.00 95.12 91 ARG A CA 1
ATOM 732 C C . ARG A 1 91 ? 23.774 -9.589 -19.417 1.00 95.12 91 ARG A C 1
ATOM 734 O O . ARG A 1 91 ? 24.609 -10.223 -18.785 1.00 95.12 91 ARG A O 1
ATOM 741 N N . LEU A 1 92 ? 22.601 -10.108 -19.784 1.00 94.19 92 LEU A N 1
ATOM 742 C CA . LEU A 1 92 ? 22.181 -11.471 -19.424 1.00 94.19 92 LEU A CA 1
ATOM 743 C C . LEU A 1 92 ? 23.133 -12.560 -19.957 1.00 94.19 92 LEU A C 1
ATOM 745 O O . LEU A 1 92 ? 23.213 -13.636 -19.380 1.00 94.19 92 LEU A O 1
ATOM 749 N N . SER A 1 93 ? 23.896 -12.277 -21.019 1.00 95.88 93 SER A N 1
ATOM 750 C CA . SER A 1 93 ? 24.907 -13.193 -21.566 1.00 95.88 93 SER A CA 1
ATOM 751 C C . SER A 1 93 ? 26.106 -13.435 -20.647 1.00 95.88 93 SER A C 1
ATOM 753 O O . SER A 1 93 ? 26.840 -14.389 -20.866 1.00 95.88 93 SER A O 1
ATOM 755 N N . GLU A 1 94 ? 26.343 -12.558 -19.669 1.00 96.06 94 GLU A N 1
ATOM 756 C CA . GLU A 1 94 ? 27.456 -12.664 -18.713 1.00 96.06 94 GLU A CA 1
ATOM 757 C C . GLU A 1 94 ? 27.026 -13.321 -17.391 1.00 96.06 94 GLU A C 1
ATOM 759 O O . GLU A 1 94 ? 27.824 -13.409 -16.461 1.00 96.06 94 GLU A O 1
ATOM 764 N N . LEU A 1 95 ? 25.761 -13.746 -17.277 1.00 94.31 95 LEU A N 1
ATOM 765 C CA . LEU A 1 95 ? 25.220 -14.370 -16.073 1.00 94.31 95 LEU A CA 1
ATOM 766 C C . LEU A 1 95 ? 25.202 -15.896 -16.211 1.00 94.31 95 LEU A C 1
ATOM 768 O O . LEU A 1 95 ? 24.474 -16.437 -17.041 1.00 94.31 95 LEU A O 1
ATOM 772 N N . ASP A 1 96 ? 25.942 -16.579 -15.337 1.00 96.56 96 ASP A N 1
ATOM 773 C CA . ASP A 1 96 ? 25.998 -18.048 -15.299 1.00 96.56 96 ASP A CA 1
ATOM 774 C C . ASP A 1 96 ? 24.871 -18.676 -14.462 1.00 96.56 96 ASP A C 1
ATOM 776 O O . ASP A 1 96 ? 24.477 -19.821 -14.685 1.00 96.56 96 ASP A O 1
ATOM 780 N N . VAL A 1 97 ? 24.354 -17.943 -13.470 1.00 96.50 97 VAL A N 1
ATOM 781 C CA . VAL A 1 97 ? 23.396 -18.461 -12.483 1.00 96.50 97 VAL A CA 1
ATOM 782 C C . VAL A 1 97 ? 22.214 -17.512 -12.333 1.00 96.50 97 VAL A C 1
ATOM 784 O O . VAL A 1 97 ? 22.385 -16.316 -12.099 1.00 96.50 97 VAL A O 1
ATOM 787 N N . TYR A 1 98 ? 21.009 -18.079 -12.396 1.00 95.00 98 TYR A N 1
ATOM 788 C CA . TYR A 1 98 ? 19.746 -17.380 -12.173 1.00 95.00 98 TYR A CA 1
ATOM 789 C C . TYR A 1 98 ? 19.092 -17.912 -10.899 1.00 95.00 98 TYR A C 1
ATOM 791 O O . TYR A 1 98 ? 18.733 -19.086 -10.819 1.00 95.00 98 TYR A O 1
ATOM 799 N N . GLY A 1 99 ? 18.956 -17.048 -9.895 1.00 95.44 99 GLY A N 1
ATOM 800 C CA . GLY A 1 99 ? 18.192 -17.336 -8.685 1.00 95.44 99 GLY A CA 1
ATOM 801 C C . GLY A 1 99 ? 16.785 -16.764 -8.801 1.00 95.44 99 GLY A C 1
ATOM 802 O O . GLY A 1 99 ? 16.632 -15.589 -9.132 1.00 95.44 99 GLY A O 1
ATOM 803 N N . PHE A 1 100 ? 15.777 -17.580 -8.507 1.00 94.56 100 PHE A N 1
ATOM 804 C CA . PHE A 1 100 ? 14.382 -17.152 -8.447 1.00 94.56 100 PHE A CA 1
ATOM 805 C C . PHE A 1 100 ? 13.870 -17.302 -7.019 1.00 94.56 100 PHE A C 1
ATOM 807 O O . PHE A 1 100 ? 14.129 -18.315 -6.370 1.00 94.56 100 PHE A O 1
ATOM 814 N N . ASP A 1 101 ? 13.136 -16.297 -6.550 1.00 94.56 101 ASP A N 1
ATOM 815 C CA . ASP A 1 101 ? 12.281 -16.463 -5.380 1.00 94.56 101 ASP A CA 1
ATOM 816 C C . ASP A 1 101 ? 11.116 -17.410 -5.723 1.00 94.56 101 ASP A C 1
ATOM 818 O O . ASP A 1 101 ? 10.799 -17.618 -6.898 1.00 94.56 101 ASP A O 1
ATOM 822 N N . TYR A 1 102 ? 10.486 -18.014 -4.720 1.00 91.44 102 TYR A N 1
ATOM 823 C CA . TYR A 1 102 ? 9.402 -18.969 -4.949 1.00 91.44 102 TYR A CA 1
ATOM 824 C C . TYR A 1 102 ? 8.037 -18.273 -4.966 1.00 91.44 102 TYR A C 1
ATOM 826 O O . TYR A 1 102 ? 7.364 -18.242 -6.002 1.00 91.44 102 TYR A O 1
ATOM 834 N N . ASP A 1 103 ? 7.656 -17.666 -3.842 1.00 88.81 103 ASP A N 1
ATOM 835 C CA . ASP A 1 103 ? 6.342 -17.057 -3.640 1.00 88.81 103 ASP A CA 1
ATOM 836 C C . ASP A 1 103 ? 6.185 -15.768 -4.459 1.00 88.81 103 ASP A C 1
ATOM 838 O O . ASP A 1 103 ? 7.037 -14.883 -4.433 1.00 88.81 103 ASP A O 1
ATOM 842 N N . TYR A 1 104 ? 5.087 -15.653 -5.210 1.00 85.50 104 TYR A N 1
ATOM 843 C CA . TYR A 1 104 ? 4.786 -14.537 -6.126 1.00 85.50 104 TYR A CA 1
ATOM 844 C C . TYR A 1 104 ? 5.809 -14.303 -7.251 1.00 85.50 104 TYR A C 1
ATOM 846 O O . TYR A 1 104 ? 5.699 -13.311 -7.973 1.00 85.50 104 TYR A O 1
ATOM 854 N N . THR A 1 105 ? 6.775 -15.211 -7.428 1.00 89.62 105 THR A N 1
ATOM 855 C CA . THR A 1 105 ? 7.747 -15.184 -8.531 1.00 89.62 105 THR A CA 1
ATOM 856 C C . THR A 1 105 ? 7.595 -16.415 -9.420 1.00 89.62 105 THR A C 1
ATOM 858 O O . THR A 1 105 ? 7.236 -16.276 -10.587 1.00 89.62 105 THR A O 1
ATOM 861 N N . LEU A 1 106 ? 7.817 -17.619 -8.884 1.00 93.06 106 LEU A N 1
ATOM 862 C CA . LEU A 1 106 ? 7.574 -18.869 -9.615 1.00 93.06 106 LEU A CA 1
ATOM 863 C C . LEU A 1 106 ? 6.139 -19.363 -9.438 1.00 93.06 106 LEU A C 1
ATOM 865 O O . LEU A 1 106 ? 5.541 -19.884 -10.379 1.00 93.06 106 LEU A O 1
ATOM 869 N N . VAL A 1 107 ? 5.583 -19.191 -8.238 1.00 92.50 107 VAL A N 1
ATOM 870 C CA . VAL A 1 107 ? 4.205 -19.567 -7.920 1.00 92.50 107 VAL A CA 1
ATOM 871 C C . VAL A 1 107 ? 3.379 -18.313 -7.719 1.00 92.50 107 VAL A C 1
ATOM 873 O O . VAL A 1 107 ? 3.663 -17.501 -6.842 1.00 92.50 107 VAL A O 1
ATOM 876 N N . ASN A 1 108 ? 2.328 -18.176 -8.524 1.00 88.88 108 ASN A N 1
ATOM 877 C CA . ASN A 1 108 ? 1.343 -17.126 -8.341 1.00 88.88 108 ASN A CA 1
ATOM 878 C C . ASN A 1 108 ? 0.150 -17.659 -7.545 1.00 88.88 108 ASN A C 1
ATOM 880 O O . ASN A 1 108 ? -0.377 -18.734 -7.843 1.00 88.88 108 ASN A O 1
ATOM 884 N N . TYR A 1 109 ? -0.281 -16.895 -6.551 1.00 89.56 109 TYR A N 1
ATOM 885 C CA . TYR A 1 109 ? -1.418 -17.247 -5.716 1.00 89.56 109 TYR A CA 1
ATOM 886 C C . TYR A 1 109 ? -2.715 -16.670 -6.279 1.00 89.56 109 TYR A C 1
ATOM 888 O O . TYR A 1 109 ? -2.728 -15.657 -6.975 1.00 89.56 109 TYR A O 1
ATOM 896 N N . THR A 1 110 ? -3.827 -17.337 -5.983 1.00 90.31 110 THR A N 1
ATOM 897 C CA . THR A 1 110 ? -5.165 -16.840 -6.315 1.00 90.31 110 THR A CA 1
ATOM 898 C C . THR A 1 110 ? -5.606 -15.774 -5.318 1.00 90.31 110 THR A C 1
ATOM 900 O O . THR A 1 110 ? -5.205 -15.832 -4.155 1.00 90.31 110 THR A O 1
ATOM 903 N N . ASP A 1 111 ? -6.549 -14.918 -5.713 1.00 82.81 111 ASP A N 1
ATOM 904 C CA . ASP A 1 111 ? -7.119 -13.872 -4.848 1.00 82.81 111 ASP A CA 1
ATOM 905 C C . ASP A 1 111 ? -7.664 -14.399 -3.501 1.00 82.81 111 ASP A C 1
ATOM 907 O O . ASP A 1 111 ? -7.621 -13.696 -2.493 1.00 82.81 111 ASP A O 1
ATOM 911 N N . GLY A 1 112 ? -8.094 -15.667 -3.442 1.00 88.62 112 GLY A N 1
ATOM 912 C CA . GLY A 1 112 ? -8.581 -16.305 -2.211 1.00 88.62 112 GLY A CA 1
ATOM 913 C C . GLY A 1 112 ? -7.529 -16.491 -1.106 1.00 88.62 112 GLY A C 1
ATOM 914 O O . GLY A 1 112 ? -7.893 -16.750 0.041 1.00 88.62 112 GLY A O 1
ATOM 915 N N . LEU A 1 113 ? -6.230 -16.345 -1.403 1.00 89.81 113 LEU A N 1
ATOM 916 C CA . LEU A 1 113 ? -5.186 -16.398 -0.374 1.00 89.81 113 LEU A CA 1
ATOM 917 C C . LEU A 1 113 ? -5.302 -15.216 0.600 1.00 89.81 113 LEU A C 1
ATOM 919 O O . LEU A 1 113 ? -5.121 -15.392 1.806 1.00 89.81 113 LEU A O 1
ATOM 923 N N . ALA A 1 114 ? -5.634 -14.024 0.099 1.00 86.94 114 ALA A N 1
ATOM 924 C CA . ALA A 1 114 ? -5.781 -12.835 0.933 1.00 86.94 114 ALA A CA 1
ATOM 925 C C . ALA A 1 114 ? -6.944 -12.987 1.929 1.00 86.94 114 ALA A C 1
ATOM 927 O O . ALA A 1 114 ? -6.772 -12.672 3.111 1.00 86.94 114 ALA A O 1
ATOM 928 N N . ASP A 1 115 ? -8.074 -13.539 1.471 1.00 89.75 115 ASP A N 1
ATOM 929 C CA . ASP A 1 115 ? -9.224 -13.893 2.314 1.00 89.75 115 ASP A CA 1
ATOM 930 C C . ASP A 1 115 ? -8.829 -14.911 3.387 1.00 89.75 115 ASP A C 1
ATOM 932 O O . ASP A 1 115 ? -9.082 -14.703 4.574 1.00 89.75 115 ASP A O 1
ATOM 936 N N . PHE A 1 116 ? -8.136 -15.982 2.987 1.00 91.94 116 PHE A N 1
ATOM 937 C CA . PHE A 1 116 ? -7.690 -17.029 3.904 1.00 91.94 116 PHE A CA 1
ATOM 938 C C . PHE A 1 116 ? -6.762 -16.494 5.002 1.00 91.94 116 PHE A C 1
ATOM 940 O O . PHE A 1 116 ? -6.940 -16.821 6.180 1.00 91.94 116 PHE A O 1
ATOM 947 N N . ILE A 1 117 ? -5.784 -15.657 4.640 1.00 91.44 117 ILE A N 1
ATOM 948 C CA . ILE A 1 117 ? -4.865 -15.035 5.602 1.00 91.44 117 ILE A CA 1
ATOM 949 C C . ILE A 1 117 ? -5.638 -14.134 6.565 1.00 91.44 117 ILE A C 1
ATOM 951 O O . ILE A 1 117 ? -5.390 -14.181 7.772 1.00 91.44 117 ILE A O 1
ATOM 955 N N . PHE A 1 118 ? -6.571 -13.326 6.057 1.00 90.69 118 PHE A N 1
ATOM 956 C CA . PHE A 1 118 ? -7.383 -12.436 6.883 1.00 90.69 118 PHE A CA 1
ATOM 957 C C . PHE A 1 118 ? -8.225 -13.222 7.894 1.00 90.69 118 PHE A C 1
ATOM 959 O O . PHE A 1 118 ? -8.101 -12.991 9.099 1.00 90.69 118 PHE A O 1
ATOM 966 N N . ASP A 1 119 ? -9.016 -14.188 7.423 1.00 92.50 119 ASP A N 1
ATOM 967 C CA . ASP A 1 119 ? -9.906 -14.995 8.265 1.00 92.50 119 ASP A CA 1
ATOM 968 C C . ASP A 1 119 ? -9.108 -15.773 9.324 1.00 92.50 119 ASP A C 1
ATOM 970 O O . ASP A 1 119 ? -9.424 -15.712 10.516 1.00 92.50 119 ASP A O 1
ATOM 974 N N . THR A 1 120 ? -7.998 -16.405 8.924 1.00 94.12 120 THR A N 1
ATOM 975 C CA . THR A 1 120 ? -7.098 -17.118 9.848 1.00 94.12 120 THR A CA 1
ATOM 976 C C . THR A 1 120 ? -6.514 -16.175 10.903 1.00 94.12 120 THR A C 1
ATOM 978 O O . THR A 1 120 ? -6.439 -16.524 12.084 1.00 94.12 120 THR A O 1
ATOM 981 N N . THR A 1 121 ? -6.124 -14.955 10.515 1.00 92.81 121 THR A N 1
ATOM 982 C CA . THR A 1 121 ? -5.565 -13.971 11.455 1.00 92.81 121 THR A CA 1
ATOM 983 C C . THR A 1 121 ? -6.616 -13.514 12.466 1.00 92.81 121 THR A C 1
ATOM 985 O O . THR A 1 121 ? -6.331 -13.473 13.666 1.00 92.81 121 THR A O 1
ATOM 988 N N . ILE A 1 122 ? -7.843 -13.223 12.021 1.00 93.06 122 ILE A N 1
ATOM 989 C CA . ILE A 1 122 ? -8.962 -12.867 12.908 1.00 93.06 122 ILE A CA 1
ATOM 990 C C . ILE A 1 122 ? -9.266 -14.009 13.883 1.00 93.06 122 ILE A C 1
ATOM 992 O O . ILE A 1 122 ? -9.405 -13.776 15.089 1.00 93.06 122 ILE A O 1
ATOM 996 N N . ASP A 1 123 ? -9.292 -15.251 13.403 1.00 94.25 123 ASP A N 1
ATOM 997 C CA . ASP A 1 123 ? -9.505 -16.421 14.253 1.00 94.25 123 ASP A CA 1
ATOM 998 C C . ASP A 1 123 ? -8.410 -16.584 15.308 1.00 94.25 123 ASP A C 1
ATOM 1000 O O . ASP A 1 123 ? -8.714 -16.864 16.474 1.00 94.25 123 ASP A O 1
ATOM 1004 N N . MET A 1 124 ? -7.145 -16.355 14.951 1.00 94.62 124 MET A N 1
ATOM 1005 C CA . MET A 1 124 ? -6.033 -16.357 15.905 1.00 94.62 124 MET A CA 1
ATOM 1006 C C . MET A 1 124 ? -6.166 -15.241 16.947 1.00 94.62 124 MET A C 1
ATOM 1008 O O . MET A 1 124 ? -5.946 -15.493 18.135 1.00 94.62 124 MET A O 1
ATOM 1012 N N . LEU A 1 125 ? -6.543 -14.025 16.543 1.00 93.06 125 LEU A N 1
ATOM 1013 C CA . LEU A 1 125 ? -6.748 -12.894 17.458 1.00 93.06 125 LEU A CA 1
ATOM 1014 C C . LEU A 1 125 ? -7.832 -13.194 18.500 1.00 93.06 125 LEU A C 1
ATOM 1016 O O . LEU A 1 125 ? -7.627 -12.959 19.692 1.00 93.06 125 LEU A O 1
ATOM 1020 N N . VAL A 1 126 ? -8.955 -13.778 18.085 1.00 94.44 126 VAL A N 1
ATOM 1021 C CA . VAL A 1 126 ? -10.055 -14.115 19.002 1.00 94.44 126 VAL A CA 1
ATOM 1022 C C . VAL A 1 126 ? -9.708 -15.323 19.876 1.00 94.44 126 VAL A C 1
ATOM 1024 O O . VAL A 1 126 ? -9.846 -15.281 21.099 1.00 94.44 126 VAL A O 1
ATOM 1027 N N . SER A 1 127 ? -9.223 -16.414 19.280 1.00 94.75 127 SER A N 1
ATOM 1028 C CA . SER A 1 127 ? -8.999 -17.676 19.999 1.00 94.75 127 SER A CA 1
ATOM 1029 C C . SER A 1 127 ? -7.806 -17.618 20.956 1.00 94.75 127 SER A C 1
ATOM 1031 O O . SER A 1 127 ? -7.935 -18.003 22.127 1.00 94.75 127 SER A O 1
ATOM 1033 N N . LYS A 1 128 ? -6.659 -17.126 20.473 1.00 95.19 128 LYS A N 1
ATOM 1034 C CA . LYS A 1 128 ? -5.381 -17.118 21.194 1.00 95.19 128 LYS A CA 1
ATOM 1035 C C . LYS A 1 128 ? -5.197 -15.843 22.003 1.00 95.19 128 LYS A C 1
ATOM 1037 O O . LYS A 1 128 ? -4.838 -15.923 23.173 1.00 95.19 128 LYS A O 1
ATOM 1042 N N . TRP A 1 129 ? -5.472 -14.688 21.399 1.00 92.12 129 TRP A N 1
ATOM 1043 C CA . TRP A 1 129 ? -5.216 -13.378 22.010 1.00 92.12 129 TRP A CA 1
ATOM 1044 C C . TRP A 1 129 ? -6.435 -12.772 22.712 1.00 92.12 129 TRP A C 1
ATOM 1046 O O . TRP A 1 129 ? -6.331 -11.684 23.269 1.00 92.12 129 TRP A O 1
ATOM 1056 N N . LYS A 1 130 ? -7.568 -13.489 22.724 1.00 93.75 130 LYS A N 1
ATOM 1057 C CA . LYS A 1 130 ? -8.798 -13.125 23.447 1.00 93.75 130 LYS A CA 1
ATOM 1058 C C . LYS A 1 130 ? -9.367 -11.763 23.053 1.00 93.75 130 LYS A C 1
ATOM 1060 O O . LYS A 1 130 ? -10.006 -11.096 23.864 1.00 93.75 130 LYS A O 1
ATOM 1065 N N . TYR A 1 131 ? -9.166 -11.368 21.798 1.00 92.00 131 TYR A N 1
ATOM 1066 C CA . TYR A 1 131 ? -9.884 -10.233 21.239 1.00 92.00 131 TYR A CA 1
ATOM 1067 C C . TYR A 1 131 ? -11.397 -10.540 21.155 1.00 92.00 131 TYR A C 1
ATOM 1069 O O . TYR A 1 131 ? -11.776 -11.714 21.094 1.00 92.00 131 TYR A O 1
ATOM 1077 N N . PRO A 1 132 ? -12.268 -9.515 21.142 1.00 93.69 132 PRO A N 1
ATOM 1078 C CA . PRO A 1 132 ? -13.718 -9.675 21.113 1.00 93.69 132 PRO A CA 1
ATOM 1079 C C . PRO A 1 132 ? -14.193 -10.513 19.922 1.00 93.69 132 PRO A C 1
ATOM 1081 O O . PRO A 1 132 ? -13.719 -10.350 18.793 1.00 93.69 132 PRO A O 1
ATOM 1084 N N . CYS A 1 133 ? -15.140 -11.418 20.179 1.00 92.19 133 CYS A N 1
ATOM 1085 C CA . CYS A 1 133 ? -15.649 -12.370 19.190 1.00 92.19 133 CYS A CA 1
ATOM 1086 C C . CYS A 1 133 ? -16.322 -11.686 17.993 1.00 92.19 133 CYS A C 1
ATOM 1088 O O . CYS A 1 133 ? -16.375 -12.258 16.905 1.00 92.19 133 CYS A O 1
ATOM 1090 N N . GLU A 1 134 ? -16.799 -10.457 18.172 1.00 92.25 134 GLU A N 1
ATOM 1091 C CA . GLU A 1 134 ? -17.426 -9.627 17.149 1.00 92.25 134 GLU A CA 1
ATOM 1092 C C . GLU A 1 134 ? -16.489 -9.339 15.970 1.00 92.25 134 GLU A C 1
ATOM 1094 O O . GLU A 1 134 ? -16.973 -9.096 14.864 1.00 92.25 134 GLU A O 1
ATOM 1099 N N . LEU A 1 135 ? -15.163 -9.427 16.158 1.00 89.31 135 LEU A N 1
ATOM 1100 C CA . LEU A 1 135 ? -14.196 -9.297 15.064 1.00 89.31 135 LEU A CA 1
ATOM 1101 C C . LEU A 1 135 ? -14.397 -10.346 13.966 1.00 89.31 135 LEU A C 1
ATOM 1103 O O . LEU A 1 135 ? -14.115 -10.054 12.807 1.00 89.31 135 LEU A O 1
ATOM 1107 N N . LYS A 1 136 ? -14.939 -11.527 14.292 1.00 90.75 136 LYS A N 1
ATOM 1108 C CA . LYS A 1 136 ? -15.240 -12.579 13.303 1.00 90.75 136 LYS A CA 1
ATOM 1109 C C . LYS A 1 136 ? -16.313 -12.174 12.291 1.00 90.75 136 LYS A C 1
ATOM 1111 O O . LYS A 1 136 ? -16.423 -12.791 11.236 1.00 90.75 136 LYS A O 1
ATOM 1116 N N . ASN A 1 137 ? -17.105 -11.145 12.597 1.00 90.88 137 ASN A N 1
ATOM 1117 C CA . ASN A 1 137 ? -18.123 -10.628 11.684 1.00 90.88 137 ASN A CA 1
ATOM 1118 C C . ASN A 1 137 ? -17.532 -9.696 10.616 1.00 90.88 137 ASN A C 1
ATOM 1120 O O . ASN A 1 137 ? -18.219 -9.347 9.656 1.00 90.88 137 ASN A O 1
ATOM 1124 N N . ILE A 1 138 ? -16.280 -9.263 10.783 1.00 88.31 138 ILE A N 1
ATOM 1125 C CA . ILE A 1 138 ? -15.601 -8.398 9.822 1.00 88.31 138 ILE A CA 1
ATOM 1126 C C . ILE A 1 138 ? -15.151 -9.247 8.635 1.00 88.31 138 ILE A C 1
ATOM 1128 O O . ILE A 1 138 ? -14.617 -10.339 8.806 1.00 88.31 138 ILE A O 1
ATOM 1132 N N . LYS A 1 139 ? -15.351 -8.723 7.425 1.00 87.19 139 LYS A N 1
ATOM 1133 C CA . LYS A 1 139 ? -14.882 -9.339 6.185 1.00 87.19 139 LYS A CA 1
ATOM 1134 C C . LYS A 1 139 ? -13.732 -8.557 5.576 1.00 87.19 139 LYS A C 1
ATOM 1136 O O . LYS A 1 139 ? -13.664 -7.331 5.714 1.00 87.19 139 LYS A O 1
ATOM 1141 N N . TYR A 1 140 ? -12.840 -9.290 4.917 1.00 86.38 140 TYR A N 1
ATOM 1142 C CA . TYR A 1 140 ? -11.793 -8.697 4.108 1.00 86.38 140 TYR A CA 1
ATOM 1143 C C . TYR A 1 140 ? -12.414 -7.903 2.955 1.00 86.38 140 TYR A C 1
ATOM 1145 O O . TYR A 1 140 ? -13.423 -8.299 2.373 1.00 86.38 140 TYR A O 1
ATOM 1153 N N . ASP A 1 141 ? -11.813 -6.755 2.655 1.00 85.00 141 ASP A N 1
ATOM 1154 C CA . ASP A 1 141 ? -12.176 -5.933 1.508 1.00 85.00 141 ASP A CA 1
ATOM 1155 C C . ASP A 1 141 ? -10.921 -5.717 0.651 1.00 85.00 141 ASP A C 1
ATOM 1157 O O . ASP A 1 141 ? -10.057 -4.916 1.038 1.00 85.00 141 ASP A O 1
ATOM 1161 N N . PRO A 1 142 ? -10.803 -6.397 -0.505 1.00 82.19 142 PRO A N 1
ATOM 1162 C CA . PRO A 1 142 ? -9.646 -6.266 -1.387 1.00 82.19 142 PRO A CA 1
ATOM 1163 C C . PRO A 1 142 ? -9.536 -4.871 -2.012 1.00 82.19 142 PRO A C 1
ATOM 1165 O O . PRO A 1 142 ? -8.481 -4.505 -2.524 1.00 82.19 142 PRO A O 1
ATOM 1168 N N . ASN A 1 143 ? -10.603 -4.067 -1.972 1.00 81.44 143 ASN A N 1
ATOM 1169 C CA . ASN A 1 143 ? -10.607 -2.719 -2.531 1.00 81.44 143 ASN A CA 1
ATOM 1170 C C . ASN A 1 143 ? -10.233 -1.644 -1.510 1.00 81.44 143 ASN A C 1
ATOM 1172 O O . ASN A 1 143 ? -10.090 -0.477 -1.877 1.00 81.44 143 ASN A O 1
ATOM 1176 N N . PHE A 1 144 ? -10.079 -1.996 -0.235 1.00 80.25 144 PHE A N 1
ATOM 1177 C CA . PHE A 1 144 ? -9.718 -1.011 0.775 1.00 80.25 144 PHE A CA 1
ATOM 1178 C C . PHE A 1 144 ? -8.230 -0.655 0.730 1.00 80.25 144 PHE A C 1
ATOM 1180 O O . PHE A 1 144 ? -7.880 0.477 1.022 1.00 80.25 144 PHE A O 1
ATOM 1187 N N . LEU A 1 145 ? -7.337 -1.570 0.353 1.00 81.19 145 LEU A N 1
ATOM 1188 C CA . LEU A 1 145 ? -5.896 -1.310 0.386 1.00 81.19 145 LEU A CA 1
ATOM 1189 C C . LEU A 1 145 ? -5.242 -1.451 -0.977 1.00 81.19 145 LEU A C 1
ATOM 1191 O O . LEU A 1 145 ? -5.614 -2.288 -1.793 1.00 81.19 145 LEU A O 1
ATOM 1195 N N . ILE A 1 146 ? -4.199 -0.651 -1.176 1.00 81.44 146 ILE A N 1
ATOM 1196 C CA . ILE A 1 146 ? -3.294 -0.758 -2.315 1.00 81.44 146 ILE A CA 1
ATOM 1197 C C . ILE A 1 146 ? -1.875 -1.030 -1.822 1.00 81.44 146 ILE A C 1
ATOM 1199 O O . ILE A 1 146 ? -1.496 -0.653 -0.711 1.00 81.44 146 ILE A O 1
ATOM 1203 N N . ARG A 1 147 ? -1.061 -1.654 -2.674 1.00 80.38 147 ARG A N 1
ATOM 1204 C CA . ARG A 1 147 ? 0.344 -1.923 -2.363 1.00 80.38 147 ARG A CA 1
ATOM 1205 C C . ARG A 1 147 ? 1.143 -0.617 -2.249 1.00 80.38 147 ARG A C 1
ATOM 1207 O O . ARG A 1 147 ? 0.910 0.365 -2.963 1.00 80.38 147 ARG A O 1
ATOM 1214 N N . GLY A 1 148 ? 2.123 -0.608 -1.354 1.00 80.69 148 GLY A N 1
ATOM 1215 C CA . GLY A 1 148 ? 3.037 0.515 -1.162 1.00 80.69 148 GLY A CA 1
ATOM 1216 C C . GLY A 1 148 ? 2.468 1.673 -0.348 1.00 80.69 148 GLY A C 1
ATOM 1217 O O . GLY A 1 148 ? 2.874 2.819 -0.560 1.00 80.69 148 GLY A O 1
ATOM 1218 N N . LEU A 1 149 ? 1.520 1.388 0.545 1.00 86.56 149 LEU A N 1
ATOM 1219 C CA . LEU A 1 149 ? 1.165 2.254 1.670 1.00 86.56 149 LEU A CA 1
ATOM 1220 C C . LEU A 1 149 ? 2.177 2.096 2.810 1.00 86.56 149 LEU A C 1
ATOM 1222 O O . LEU A 1 149 ? 2.922 1.113 2.861 1.00 86.56 149 LEU A O 1
ATOM 1226 N N . HIS A 1 150 ? 2.197 3.069 3.712 1.00 86.38 150 HIS A N 1
ATOM 1227 C CA . HIS A 1 150 ? 3.011 3.062 4.919 1.00 86.38 150 HIS A CA 1
ATOM 1228 C C . HIS A 1 150 ? 2.104 3.120 6.142 1.00 86.38 150 HIS A C 1
ATOM 1230 O O . HIS A 1 150 ? 1.171 3.922 6.171 1.00 86.38 150 HIS A O 1
ATOM 1236 N N . TYR A 1 151 ? 2.391 2.282 7.133 1.00 86.62 151 TYR A N 1
ATOM 1237 C CA . TYR A 1 151 ? 1.678 2.258 8.403 1.00 86.62 151 TYR A CA 1
ATOM 1238 C C . TYR A 1 151 ? 2.581 2.788 9.517 1.00 86.62 151 TYR A C 1
ATOM 1240 O O . TYR A 1 151 ? 3.662 2.246 9.747 1.00 86.62 151 TYR A O 1
ATOM 1248 N N . ASP A 1 152 ? 2.151 3.841 10.199 1.00 87.25 152 ASP A N 1
ATOM 1249 C CA . ASP A 1 152 ? 2.804 4.361 11.398 1.00 87.25 152 ASP A CA 1
ATOM 1250 C C . ASP A 1 152 ? 2.254 3.631 12.625 1.00 87.25 152 ASP A C 1
ATOM 1252 O O . ASP A 1 152 ? 1.080 3.761 12.967 1.00 87.25 152 ASP A O 1
ATOM 1256 N N . ILE A 1 153 ? 3.104 2.861 13.299 1.00 82.94 153 ILE A N 1
ATOM 1257 C CA . ILE A 1 153 ? 2.723 2.026 14.444 1.00 82.94 153 ILE A CA 1
ATOM 1258 C C . ILE A 1 153 ? 2.275 2.881 15.638 1.00 82.94 153 ILE A C 1
ATOM 1260 O O . ILE A 1 153 ? 1.382 2.477 16.385 1.00 82.94 153 ILE A O 1
ATOM 1264 N N . ILE A 1 154 ? 2.875 4.060 15.823 1.00 83.12 154 ILE A N 1
ATOM 1265 C CA . ILE A 1 154 ? 2.648 4.908 16.998 1.00 83.12 154 ILE A CA 1
ATOM 1266 C C . ILE A 1 154 ? 1.302 5.615 16.877 1.00 83.12 154 ILE A C 1
ATOM 1268 O O . ILE A 1 154 ? 0.445 5.537 17.761 1.00 83.12 154 ILE A O 1
ATOM 1272 N N . THR A 1 155 ? 1.082 6.283 15.750 1.00 84.88 155 THR A N 1
ATOM 1273 C CA . THR A 1 155 ? -0.151 7.048 15.508 1.00 84.88 155 THR A CA 1
ATOM 1274 C C . THR A 1 155 ? -1.288 6.134 15.047 1.00 84.88 155 THR A C 1
ATOM 1276 O O . THR A 1 155 ? -2.473 6.378 15.328 1.00 84.88 155 THR A O 1
ATOM 1279 N N . GLY A 1 156 ? -0.934 5.011 14.420 1.00 86.56 156 GLY A N 1
ATOM 1280 C CA . GLY A 1 156 ? -1.835 4.119 13.704 1.00 86.56 156 GLY A CA 1
ATOM 1281 C C . GLY A 1 156 ? -2.388 4.755 12.439 1.00 86.56 156 GLY A C 1
ATOM 1282 O O . GLY A 1 156 ? -3.560 4.542 12.133 1.00 86.56 156 GLY A O 1
ATOM 1283 N N . PHE A 1 157 ? -1.599 5.608 11.786 1.00 89.19 157 PHE A N 1
ATOM 1284 C CA . PHE A 1 157 ? -1.953 6.191 10.503 1.00 89.19 157 PHE A CA 1
ATOM 1285 C C . PHE A 1 157 ? -1.461 5.320 9.357 1.00 89.19 157 PHE A C 1
ATOM 1287 O O . PHE A 1 157 ? -0.292 4.946 9.287 1.00 89.19 157 PHE A O 1
ATOM 1294 N N . LEU A 1 158 ? -2.360 5.068 8.420 1.00 89.06 158 LEU A N 1
ATOM 1295 C CA . LEU A 1 158 ? -2.082 4.456 7.139 1.00 89.06 158 LEU A CA 1
ATOM 1296 C C . LEU A 1 158 ? -2.052 5.553 6.073 1.00 89.06 158 LEU A C 1
ATOM 1298 O O . LEU A 1 158 ? -2.996 6.332 5.969 1.00 89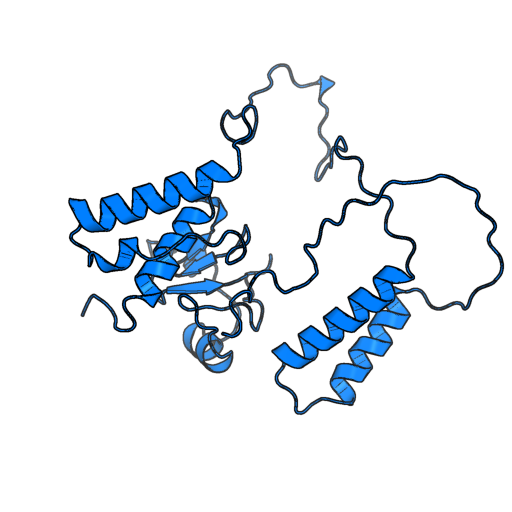.06 158 LEU A O 1
ATOM 1302 N N . MET A 1 159 ? -0.978 5.645 5.291 1.00 89.00 159 MET A N 1
ATOM 1303 C CA . MET A 1 159 ? -0.792 6.758 4.353 1.00 89.00 159 MET A CA 1
ATOM 1304 C C . MET A 1 159 ? -0.008 6.391 3.097 1.00 89.00 159 MET A C 1
ATOM 1306 O O . MET A 1 159 ? 0.799 5.455 3.088 1.00 89.00 159 MET A O 1
ATOM 1310 N N . LYS A 1 160 ? -0.194 7.180 2.032 1.00 89.06 160 LYS A N 1
ATOM 1311 C CA . LYS A 1 160 ? 0.672 7.139 0.853 1.00 89.06 160 LYS A CA 1
ATOM 1312 C C . LYS A 1 160 ? 1.803 8.152 1.006 1.00 89.06 160 LYS A C 1
ATOM 1314 O O . LYS A 1 160 ? 1.576 9.320 1.308 1.00 89.06 160 LYS A O 1
ATOM 1319 N N . VAL A 1 161 ? 3.024 7.686 0.763 1.00 87.69 161 VAL A N 1
ATOM 1320 C CA . VAL A 1 161 ? 4.243 8.497 0.822 1.00 87.69 161 VAL A CA 1
ATOM 1321 C C . VAL A 1 161 ? 4.916 8.451 -0.546 1.00 87.69 161 VAL A C 1
ATOM 1323 O O . VAL A 1 161 ? 4.945 7.392 -1.181 1.00 87.69 161 VAL A O 1
ATOM 1326 N N . ASP A 1 162 ? 5.408 9.593 -1.018 1.00 86.38 162 ASP A N 1
ATOM 1327 C CA . ASP A 1 162 ? 6.148 9.699 -2.277 1.00 86.38 162 ASP A CA 1
ATOM 1328 C C . ASP A 1 162 ? 7.627 9.265 -2.139 1.00 86.38 162 ASP A C 1
ATOM 1330 O O . ASP A 1 162 ? 8.119 8.930 -1.059 1.00 86.38 162 ASP A O 1
ATOM 1334 N N . ALA A 1 163 ? 8.368 9.289 -3.251 1.00 83.50 163 ALA A N 1
ATOM 1335 C CA . ALA A 1 163 ? 9.795 8.953 -3.266 1.00 83.50 163 ALA A CA 1
ATOM 1336 C C . ALA A 1 163 ? 10.676 9.934 -2.458 1.00 83.50 163 ALA A C 1
ATOM 1338 O O . ALA A 1 163 ? 11.791 9.590 -2.059 1.00 83.50 163 ALA A O 1
ATOM 1339 N N . TYR A 1 164 ? 10.180 11.144 -2.194 1.00 85.56 164 TYR A N 1
ATOM 1340 C CA . TYR A 1 164 ? 10.861 12.206 -1.455 1.00 85.56 164 TYR A CA 1
ATOM 1341 C C . TYR A 1 164 ? 10.465 12.259 0.029 1.00 85.56 164 TYR A C 1
ATOM 1343 O O . TYR A 1 164 ? 10.961 13.124 0.750 1.00 85.56 164 TYR A O 1
ATOM 1351 N N . ARG A 1 165 ? 9.673 11.286 0.507 1.00 86.69 165 ARG A N 1
ATOM 1352 C CA . ARG A 1 165 ? 9.151 11.163 1.881 1.00 86.69 165 ARG A CA 1
ATOM 1353 C C . ARG A 1 165 ? 8.093 12.201 2.258 1.00 86.69 165 ARG A C 1
ATOM 1355 O O . ARG A 1 165 ? 7.908 12.469 3.443 1.00 86.69 165 ARG A O 1
ATOM 1362 N N . ASN A 1 166 ? 7.379 12.757 1.289 1.00 89.75 166 ASN A N 1
ATOM 1363 C CA . ASN A 1 166 ? 6.201 13.567 1.569 1.00 89.75 166 ASN A CA 1
ATOM 1364 C C . ASN A 1 166 ? 4.954 12.691 1.632 1.00 89.75 166 ASN A C 1
ATOM 1366 O O . ASN A 1 166 ? 4.728 11.823 0.783 1.00 89.75 166 ASN A O 1
ATOM 1370 N N . ILE A 1 167 ? 4.129 12.950 2.638 1.00 88.56 167 ILE A N 1
ATOM 1371 C CA . ILE A 1 167 ? 2.787 12.400 2.773 1.00 88.56 167 ILE A CA 1
ATOM 1372 C C . ILE A 1 167 ? 1.918 13.030 1.691 1.00 88.56 167 ILE A C 1
ATOM 1374 O O . ILE A 1 167 ? 1.838 14.255 1.588 1.00 88.56 167 ILE A O 1
ATOM 1378 N N . GLN A 1 168 ? 1.240 12.202 0.898 1.00 86.12 168 GLN A N 1
ATOM 1379 C CA . GLN A 1 168 ? 0.295 12.706 -0.092 1.00 86.12 168 GLN A CA 1
ATOM 1380 C C . GLN A 1 168 ? -0.979 13.211 0.613 1.00 86.12 168 GLN A C 1
ATOM 1382 O O . GLN A 1 168 ? -1.625 12.427 1.323 1.00 86.12 168 GLN A O 1
ATOM 1387 N N . PRO A 1 169 ? -1.366 14.490 0.439 1.00 78.69 169 PRO A N 1
ATOM 1388 C CA . PRO A 1 169 ? -2.564 15.046 1.063 1.00 78.69 169 PRO A CA 1
ATOM 1389 C C . PRO A 1 169 ? -3.819 14.227 0.744 1.00 78.69 169 PRO A C 1
ATOM 1391 O O . PRO A 1 169 ? -3.994 13.748 -0.374 1.00 78.69 169 PRO A O 1
ATOM 1394 N N . GLY A 1 170 ? -4.695 14.046 1.735 1.00 80.69 170 GLY A N 1
ATOM 1395 C CA . GLY A 1 170 ? -5.954 13.307 1.568 1.00 80.69 170 GLY A CA 1
ATOM 1396 C C . GLY A 1 170 ? -5.820 11.781 1.488 1.00 80.69 170 GLY A C 1
ATOM 1397 O O . GLY A 1 170 ? -6.828 11.098 1.343 1.00 80.69 170 GLY A O 1
ATOM 1398 N N . THR A 1 171 ? -4.608 11.229 1.615 1.00 85.69 171 THR A N 1
ATOM 1399 C CA . THR A 1 171 ? -4.372 9.771 1.574 1.00 85.69 171 THR A CA 1
ATOM 1400 C C . THR A 1 171 ? -4.205 9.131 2.952 1.00 85.69 171 THR A C 1
ATOM 1402 O O . THR A 1 171 ? -3.887 7.947 3.038 1.00 85.69 171 THR A O 1
ATOM 1405 N N . VAL A 1 172 ? -4.386 9.903 4.029 1.00 88.69 172 VAL A N 1
ATOM 1406 C CA . VAL A 1 172 ? -4.140 9.447 5.402 1.00 88.69 172 VAL A CA 1
ATOM 1407 C C . VAL A 1 172 ? -5.424 8.944 6.045 1.00 88.69 172 VAL A C 1
ATOM 1409 O O . VAL A 1 172 ? -6.433 9.648 6.080 1.00 88.69 172 VAL A O 1
ATOM 1412 N N . TYR A 1 173 ? -5.356 7.739 6.594 1.00 89.06 173 TYR A N 1
ATOM 1413 C CA . TYR A 1 173 ? -6.453 7.047 7.252 1.00 89.06 173 TYR A CA 1
ATOM 1414 C C . TYR A 1 173 ? -6.034 6.586 8.643 1.00 89.06 173 TYR A C 1
ATOM 1416 O O . TYR A 1 173 ? -4.872 6.267 8.889 1.00 89.06 173 TYR A O 1
ATOM 1424 N N . LYS A 1 174 ? -6.991 6.552 9.567 1.00 87.69 174 LYS A N 1
ATOM 1425 C CA . LYS A 1 174 ? -6.855 5.899 10.870 1.00 87.69 174 LYS A CA 1
ATOM 1426 C C . LYS A 1 174 ? -7.948 4.848 10.964 1.00 87.69 174 LYS A C 1
ATOM 1428 O O . LYS A 1 174 ? -9.108 5.186 11.230 1.00 87.69 174 LYS A O 1
ATOM 1433 N N . GLY A 1 175 ? -7.598 3.589 10.706 1.00 85.19 175 GLY A N 1
ATOM 1434 C CA . GLY A 1 175 ? -8.618 2.597 10.398 1.00 85.19 175 GLY A CA 1
ATOM 1435 C C . GLY A 1 175 ? -9.383 3.004 9.135 1.00 85.19 175 GLY A C 1
ATOM 1436 O O . GLY A 1 175 ? -8.819 3.522 8.183 1.00 85.19 175 GLY A O 1
ATOM 1437 N N . LEU A 1 176 ? -10.709 2.891 9.148 1.00 83.06 176 LEU A N 1
ATOM 1438 C CA . LEU A 1 176 ? -11.540 3.251 7.986 1.00 83.06 176 LEU A CA 1
ATOM 1439 C C . LEU A 1 176 ? -11.850 4.748 7.855 1.00 83.06 176 LEU A C 1
ATOM 1441 O O . LEU A 1 176 ? -12.578 5.146 6.946 1.00 83.06 176 LEU A O 1
ATOM 1445 N N . LYS A 1 177 ? -11.372 5.581 8.783 1.00 85.38 177 LYS A N 1
ATOM 1446 C CA . LYS A 1 177 ? -11.719 7.004 8.814 1.00 85.38 177 LYS A CA 1
ATOM 1447 C C . LYS A 1 177 ? -10.607 7.836 8.178 1.00 85.38 177 LYS A C 1
ATOM 1449 O O . LYS A 1 177 ? -9.463 7.714 8.624 1.00 85.38 177 LYS A O 1
ATOM 1454 N N . PRO A 1 178 ? -10.923 8.703 7.200 1.00 88.12 178 PRO A N 1
ATOM 1455 C CA . PRO A 1 178 ? -9.946 9.648 6.684 1.00 88.12 178 PRO A CA 1
ATOM 1456 C C . PRO A 1 178 ? -9.541 10.627 7.789 1.00 88.12 178 PRO A C 1
ATOM 1458 O O . PRO A 1 178 ? -10.364 11.032 8.617 1.00 88.12 178 PRO A O 1
ATOM 1461 N N . VAL A 1 179 ? -8.265 10.998 7.805 1.00 88.06 179 VAL A N 1
ATOM 1462 C CA . VAL A 1 179 ? -7.704 11.941 8.774 1.00 88.06 179 VAL A CA 1
ATOM 1463 C C . VAL A 1 179 ? -7.610 13.326 8.123 1.00 88.06 179 VAL A C 1
ATOM 1465 O O . VAL A 1 179 ? -7.030 13.446 7.041 1.00 88.06 179 VAL A O 1
ATOM 1468 N N . PRO A 1 180 ? -8.161 14.379 8.756 1.00 88.31 180 PRO A N 1
ATOM 1469 C CA . PRO A 1 180 ? -8.035 15.752 8.274 1.00 88.31 180 PRO A CA 1
ATOM 1470 C C . PRO A 1 180 ? -6.575 16.209 8.142 1.00 88.31 180 PRO A C 1
ATOM 1472 O O . PRO A 1 180 ? -5.716 15.837 8.944 1.00 88.31 180 PRO A O 1
ATOM 1475 N N . ALA A 1 181 ? -6.285 17.025 7.126 1.00 84.38 181 ALA A N 1
ATOM 1476 C CA . ALA A 1 181 ? -4.917 17.426 6.791 1.00 84.38 181 ALA A CA 1
ATOM 1477 C C . ALA A 1 181 ? -4.230 18.245 7.900 1.00 84.38 181 ALA A C 1
ATOM 1479 O O . ALA A 1 181 ? -3.028 18.100 8.108 1.00 84.38 181 ALA A O 1
ATOM 1480 N N . ASP A 1 182 ? -4.985 19.058 8.635 1.00 87.81 182 ASP A N 1
ATOM 1481 C CA . ASP A 1 182 ? -4.528 19.822 9.799 1.00 87.81 182 ASP A CA 1
ATOM 1482 C C . ASP A 1 182 ? -4.014 18.906 10.918 1.00 87.81 182 ASP A C 1
ATOM 1484 O O . ASP A 1 182 ? -2.942 19.147 11.475 1.00 87.81 182 ASP A O 1
ATOM 1488 N N . VAL A 1 183 ? -4.712 17.797 11.182 1.00 90.44 183 VAL A N 1
ATOM 1489 C CA . VAL A 1 183 ? -4.295 16.795 12.175 1.00 90.44 183 VAL A CA 1
ATOM 1490 C C . VAL A 1 183 ? -3.007 16.098 11.738 1.00 90.44 183 VAL A C 1
ATOM 1492 O O . VAL A 1 183 ? -2.108 15.885 12.553 1.00 90.44 183 VAL A O 1
ATOM 1495 N N . VAL A 1 184 ? -2.888 15.766 10.449 1.00 89.88 184 VAL A N 1
ATOM 1496 C CA . VAL A 1 184 ? -1.672 15.153 9.889 1.00 89.88 184 VAL A CA 1
ATOM 1497 C C . VAL A 1 184 ? -0.483 16.104 10.018 1.00 89.88 184 VAL A C 1
ATOM 1499 O O . VAL A 1 184 ? 0.572 15.704 10.511 1.00 89.88 184 VAL A O 1
ATOM 1502 N N . GLN A 1 185 ? -0.660 17.367 9.624 1.00 89.50 185 GLN A N 1
ATOM 1503 C CA . GLN A 1 185 ? 0.393 18.379 9.692 1.00 89.50 185 GLN A CA 1
ATOM 1504 C C . GLN A 1 185 ? 0.836 18.650 11.128 1.00 89.50 185 GLN A C 1
ATOM 1506 O O . GLN A 1 185 ? 2.036 18.741 11.377 1.00 89.50 185 GLN A O 1
ATOM 1511 N N . ALA A 1 186 ? -0.100 18.726 12.077 1.00 90.56 186 ALA A N 1
ATOM 1512 C CA . ALA A 1 186 ? 0.226 18.894 13.489 1.00 90.56 186 ALA A CA 1
ATOM 1513 C C . ALA A 1 186 ? 1.038 17.710 14.037 1.00 90.56 186 ALA A C 1
ATOM 1515 O O . ALA A 1 186 ? 1.969 17.902 14.815 1.00 90.56 186 ALA A O 1
ATOM 1516 N N . ASN A 1 187 ? 0.721 16.487 13.605 1.00 88.88 187 ASN A N 1
ATOM 1517 C CA . ASN A 1 187 ? 1.363 15.276 14.105 1.00 88.88 187 ASN A CA 1
ATOM 1518 C C . ASN A 1 187 ? 2.789 15.060 13.560 1.00 88.88 187 ASN A C 1
ATOM 1520 O O . ASN A 1 187 ? 3.641 14.537 14.273 1.00 88.88 187 ASN A O 1
ATOM 1524 N N . TYR A 1 188 ? 3.061 15.467 12.316 1.00 86.56 188 TYR A N 1
ATOM 1525 C CA . TYR A 1 188 ? 4.385 15.325 11.686 1.00 86.56 188 TYR A CA 1
ATOM 1526 C C . TYR A 1 188 ? 5.166 16.640 11.562 1.00 86.56 188 TYR A C 1
ATOM 1528 O O . TYR A 1 188 ? 6.247 16.651 10.976 1.00 86.56 188 TYR A O 1
ATOM 1536 N N . ASN A 1 189 ? 4.648 17.739 12.121 1.00 87.44 189 ASN A N 1
ATOM 1537 C CA . ASN A 1 189 ? 5.190 19.092 11.958 1.00 87.44 189 ASN A CA 1
ATOM 1538 C C . ASN A 1 189 ? 5.377 19.473 10.472 1.00 87.44 189 ASN A C 1
ATOM 1540 O O . ASN A 1 189 ? 6.425 19.965 10.051 1.00 87.44 189 ASN A O 1
ATOM 1544 N N . GLY A 1 190 ? 4.355 19.176 9.666 1.00 88.06 190 GLY A N 1
ATOM 1545 C CA . GLY A 1 190 ? 4.352 19.294 8.209 1.00 88.06 190 GLY A CA 1
ATOM 1546 C C . GLY A 1 190 ? 3.926 17.997 7.518 1.00 88.06 190 GLY A C 1
ATOM 1547 O O . GLY A 1 190 ? 3.334 17.115 8.131 1.00 88.06 190 GLY A O 1
ATOM 1548 N N . LEU A 1 191 ? 4.211 17.886 6.218 1.00 86.81 191 LEU A N 1
ATOM 1549 C CA . LEU A 1 191 ? 3.928 16.679 5.422 1.00 86.81 191 LEU A CA 1
ATOM 1550 C C . LEU A 1 191 ? 5.178 15.847 5.124 1.00 86.81 191 LEU A C 1
ATOM 1552 O O . LEU A 1 191 ? 5.081 14.789 4.512 1.00 86.81 191 LEU A O 1
ATOM 1556 N N . TYR A 1 192 ? 6.352 16.316 5.533 1.00 89.81 192 TYR A N 1
ATOM 1557 C CA . TYR A 1 192 ? 7.610 15.632 5.279 1.00 89.81 192 TYR A CA 1
ATOM 1558 C C . TYR A 1 192 ? 7.949 14.680 6.426 1.00 89.81 192 TYR A C 1
ATOM 1560 O O . TYR A 1 192 ? 7.998 15.089 7.585 1.00 89.81 192 TYR A O 1
ATOM 1568 N N . ILE A 1 193 ? 8.243 13.422 6.100 1.00 87.00 193 ILE A N 1
ATOM 1569 C CA . ILE A 1 193 ? 8.642 12.406 7.073 1.00 87.00 193 ILE A CA 1
ATOM 1570 C C . ILE A 1 193 ? 10.177 12.377 7.188 1.00 87.00 193 ILE A C 1
ATOM 1572 O O . ILE A 1 193 ? 10.875 12.046 6.217 1.00 87.00 193 ILE A O 1
ATOM 1576 N N . PRO A 1 194 ? 10.746 12.651 8.379 1.00 82.88 194 PRO A N 1
ATOM 1577 C CA . PRO A 1 194 ? 12.180 12.535 8.606 1.00 82.88 194 PRO A CA 1
ATOM 1578 C C . PRO A 1 194 ? 12.680 11.103 8.388 1.00 82.88 194 PRO A C 1
ATOM 1580 O O . PRO A 1 194 ? 12.067 10.135 8.833 1.00 82.88 194 PRO A O 1
ATOM 1583 N N . ALA A 1 195 ? 13.855 10.952 7.769 1.00 77.25 195 ALA A N 1
ATOM 1584 C CA . ALA A 1 195 ? 14.415 9.634 7.458 1.00 77.25 195 ALA A CA 1
ATOM 1585 C C . ALA A 1 195 ? 14.622 8.743 8.701 1.00 77.25 195 ALA A C 1
ATOM 1587 O O . ALA A 1 195 ? 14.472 7.526 8.605 1.00 77.25 195 ALA A O 1
ATOM 1588 N N . GLY A 1 196 ? 14.919 9.345 9.859 1.00 73.56 196 GLY A N 1
ATOM 1589 C CA . GLY A 1 196 ? 15.069 8.630 11.131 1.00 73.56 196 GLY A CA 1
ATOM 1590 C C . GLY A 1 196 ? 13.775 7.990 11.644 1.00 73.56 196 GLY A C 1
ATOM 1591 O O . GLY A 1 196 ? 13.829 6.985 12.342 1.00 73.56 196 GLY A O 1
ATOM 1592 N N . LEU A 1 197 ? 12.613 8.516 11.248 1.00 73.94 197 LEU A N 1
ATOM 1593 C CA . LEU A 1 197 ? 11.305 7.950 11.589 1.00 73.94 197 LEU A CA 1
ATOM 1594 C C . LEU A 1 197 ? 10.997 6.703 10.739 1.00 73.94 197 LEU A C 1
ATOM 1596 O O . LEU A 1 197 ? 10.360 5.761 11.209 1.00 73.94 197 LEU A O 1
ATOM 1600 N N . VAL A 1 198 ? 11.496 6.690 9.495 1.00 73.06 198 VAL A N 1
ATOM 1601 C CA . VAL A 1 198 ? 11.288 5.605 8.522 1.00 73.06 198 VAL A CA 1
ATOM 1602 C C . VAL A 1 198 ? 12.244 4.438 8.746 1.00 73.06 198 VAL A C 1
ATOM 1604 O O . VAL A 1 198 ? 11.822 3.290 8.703 1.00 73.06 198 VAL A O 1
ATOM 1607 N N . ARG A 1 199 ? 13.535 4.711 8.965 1.00 64.88 199 ARG A N 1
ATOM 1608 C CA . ARG A 1 199 ? 14.583 3.675 9.055 1.00 64.88 199 ARG A CA 1
ATOM 1609 C C . ARG A 1 199 ? 15.084 3.402 10.474 1.00 64.88 199 ARG A C 1
ATOM 1611 O O . ARG A 1 199 ? 15.951 2.554 10.646 1.00 64.88 199 ARG A O 1
ATOM 1618 N N . GLY A 1 200 ? 14.558 4.114 11.468 1.00 59.56 200 GLY A N 1
ATOM 1619 C CA . GLY A 1 200 ? 15.184 4.203 12.783 1.00 59.56 200 GLY A CA 1
ATOM 1620 C C . GLY A 1 200 ? 16.375 5.171 12.773 1.00 59.56 200 GLY A C 1
ATOM 1621 O O . GLY A 1 200 ? 16.921 5.535 11.727 1.00 59.56 200 GLY A O 1
ATOM 1622 N N . SER A 1 201 ? 16.760 5.642 13.951 1.00 56.19 201 SER A N 1
ATOM 1623 C CA . SER A 1 201 ? 17.915 6.511 14.177 1.00 56.19 201 SER A CA 1
ATOM 1624 C C . SER A 1 201 ? 18.585 6.165 15.506 1.00 56.19 201 SER A C 1
ATOM 1626 O O . SER A 1 201 ? 18.022 5.431 16.312 1.00 56.19 201 SER A O 1
ATOM 1628 N N . VAL A 1 202 ? 19.762 6.738 15.777 1.00 56.44 202 VAL A N 1
ATOM 1629 C CA . VAL A 1 202 ? 20.445 6.580 17.077 1.00 56.44 202 VAL A CA 1
ATOM 1630 C C . VAL A 1 202 ? 19.561 7.060 18.243 1.00 56.44 202 VAL A C 1
ATOM 1632 O O . VAL A 1 202 ? 19.629 6.503 19.332 1.00 56.44 202 VAL A O 1
ATOM 1635 N N . ALA A 1 203 ? 18.692 8.050 18.003 1.00 55.53 203 ALA A N 1
ATOM 1636 C CA . ALA A 1 203 ? 17.732 8.558 18.984 1.00 55.53 203 ALA A CA 1
ATOM 1637 C C . ALA A 1 203 ? 16.396 7.784 18.999 1.00 55.53 203 ALA A C 1
ATOM 1639 O O . ALA A 1 203 ? 15.674 7.824 19.991 1.00 55.53 203 ALA A O 1
ATOM 1640 N N . THR A 1 204 ? 16.063 7.074 17.917 1.00 55.72 204 THR A N 1
ATOM 1641 C CA . THR A 1 204 ? 14.839 6.268 17.759 1.00 55.72 204 THR A CA 1
ATOM 1642 C C . THR A 1 204 ? 15.205 4.892 17.195 1.00 55.72 204 THR A C 1
ATOM 1644 O O . THR A 1 204 ? 15.088 4.676 15.987 1.00 55.72 204 THR A O 1
ATOM 1647 N N . PRO A 1 205 ? 15.686 3.953 18.032 1.00 53.91 205 PRO A N 1
ATOM 1648 C CA . PRO A 1 205 ? 16.265 2.690 17.561 1.00 53.91 205 PRO A CA 1
ATOM 1649 C C . PRO A 1 205 ? 15.285 1.803 16.783 1.00 53.91 205 PRO A C 1
ATOM 1651 O O . PRO A 1 205 ? 15.706 0.944 16.014 1.00 53.91 205 PRO A O 1
ATOM 1654 N N . VAL A 1 206 ? 13.981 2.011 16.977 1.00 56.34 206 VAL A N 1
ATOM 1655 C CA . VAL A 1 206 ? 12.911 1.277 16.301 1.00 56.34 206 VAL A CA 1
ATOM 1656 C C . VAL A 1 206 ? 12.288 2.185 15.242 1.00 56.34 206 VAL A C 1
ATOM 1658 O O . VAL A 1 206 ? 11.908 3.317 15.540 1.00 56.34 206 VAL A O 1
ATOM 1661 N N . SER A 1 207 ? 12.179 1.710 13.999 1.00 63.22 207 SER A N 1
ATOM 1662 C CA . SER A 1 207 ? 11.433 2.408 12.947 1.00 63.22 207 SER A CA 1
ATOM 1663 C C . SER A 1 207 ? 9.953 2.486 13.320 1.00 63.22 207 SER A C 1
ATOM 1665 O O . SER A 1 207 ? 9.339 1.464 13.624 1.00 63.22 207 SER A O 1
ATOM 1667 N N . HIS A 1 208 ? 9.357 3.677 13.263 1.00 73.75 208 HIS A N 1
ATOM 1668 C CA . HIS A 1 208 ? 7.927 3.845 13.553 1.00 73.75 208 HIS A CA 1
ATOM 1669 C C . HIS A 1 208 ? 7.051 3.466 12.353 1.00 73.75 208 HIS A C 1
ATOM 1671 O O . HIS A 1 208 ? 5.861 3.210 12.514 1.00 73.75 208 HIS A O 1
ATOM 1677 N N . PHE A 1 209 ? 7.639 3.428 11.155 1.00 75.88 209 PHE A N 1
ATOM 1678 C CA . PHE A 1 209 ? 6.939 3.166 9.905 1.00 75.88 209 PHE A CA 1
ATOM 1679 C C . PHE A 1 209 ? 7.205 1.750 9.416 1.00 75.88 209 PHE A C 1
ATOM 1681 O O . PHE A 1 209 ? 8.354 1.339 9.269 1.00 75.88 209 PHE A O 1
ATOM 1688 N N . LEU A 1 210 ? 6.130 1.048 9.078 1.00 70.00 210 LEU A N 1
ATOM 1689 C CA . LEU A 1 210 ? 6.166 -0.213 8.354 1.00 70.00 210 LEU A CA 1
ATOM 1690 C C . LEU A 1 210 ? 5.711 0.039 6.915 1.00 70.00 210 LEU A C 1
ATOM 1692 O O . LEU A 1 210 ? 4.526 0.294 6.672 1.00 70.00 210 LEU A O 1
ATOM 1696 N N . PRO A 1 211 ? 6.631 -0.008 5.938 1.00 64.06 211 PRO A N 1
ATOM 1697 C CA . PRO A 1 211 ? 6.250 -0.100 4.539 1.00 64.06 211 PRO A CA 1
ATOM 1698 C C . PRO A 1 211 ? 5.437 -1.375 4.313 1.00 64.06 211 PRO A C 1
ATOM 1700 O O . PRO A 1 211 ? 5.859 -2.461 4.703 1.00 64.06 211 PRO A O 1
ATOM 1703 N N . SER A 1 212 ? 4.304 -1.269 3.622 1.00 57.66 212 SER A N 1
ATOM 1704 C CA . SER A 1 212 ? 3.477 -2.440 3.284 1.00 57.66 212 SER A CA 1
ATOM 1705 C C . SER A 1 212 ? 4.219 -3.498 2.461 1.00 57.66 212 SER A C 1
ATOM 1707 O O . SER A 1 212 ? 3.814 -4.648 2.475 1.00 57.66 212 SER A O 1
ATOM 1709 N N . TRP A 1 213 ? 5.333 -3.148 1.805 1.00 57.09 213 TRP A N 1
ATOM 1710 C CA . TRP A 1 213 ? 6.190 -4.094 1.080 1.00 57.09 213 TRP A CA 1
ATOM 1711 C C . TRP A 1 213 ? 6.857 -5.153 1.972 1.00 57.09 213 TRP A C 1
ATOM 1713 O O . TRP A 1 213 ? 7.329 -6.151 1.442 1.00 57.09 213 TRP A O 1
ATOM 1723 N N . TYR A 1 214 ? 6.904 -4.949 3.295 1.00 51.66 214 TYR A N 1
ATOM 1724 C CA . TYR A 1 214 ? 7.340 -5.983 4.242 1.00 51.66 214 TYR A CA 1
ATOM 1725 C C . TYR A 1 214 ? 6.295 -7.079 4.456 1.00 51.66 214 TYR A C 1
ATOM 1727 O O . TYR A 1 214 ? 6.628 -8.145 4.968 1.00 51.66 214 TYR A O 1
ATOM 1735 N N . PHE A 1 215 ? 5.042 -6.828 4.081 1.00 56.66 215 PHE A N 1
ATOM 1736 C CA . PHE A 1 215 ? 3.988 -7.825 4.122 1.00 56.66 215 PHE A CA 1
ATOM 1737 C C . PHE A 1 215 ? 3.829 -8.405 2.721 1.00 56.66 215 PHE A C 1
ATOM 1739 O O . PHE A 1 215 ? 3.697 -7.666 1.744 1.00 56.66 215 PHE A O 1
ATOM 1746 N N . SER A 1 216 ? 3.853 -9.734 2.626 1.00 53.88 216 SER A N 1
ATOM 1747 C CA . SER A 1 216 ? 3.562 -10.442 1.378 1.00 53.88 216 SER A CA 1
ATOM 1748 C C . SER A 1 216 ? 2.166 -10.098 0.854 1.00 53.88 216 SER A C 1
ATOM 1750 O O . SER A 1 216 ? 1.967 -10.039 -0.354 1.00 53.88 216 SER A O 1
ATOM 1752 N N . GLU A 1 217 ? 1.231 -9.793 1.761 1.00 61.62 217 GLU A N 1
ATOM 1753 C CA . GLU A 1 217 ? -0.166 -9.526 1.442 1.00 61.62 217 GLU A CA 1
ATOM 1754 C C . GLU A 1 217 ? -0.747 -8.300 2.153 1.00 61.62 217 GLU A C 1
ATOM 1756 O O . GLU A 1 217 ? -0.492 -8.029 3.331 1.00 61.62 217 GLU A O 1
ATOM 1761 N N . ASN A 1 218 ? -1.629 -7.588 1.442 1.00 73.06 218 ASN A N 1
ATOM 1762 C CA . ASN A 1 218 ? -2.353 -6.431 1.983 1.00 73.06 218 ASN A CA 1
ATOM 1763 C C . ASN A 1 218 ? -3.339 -6.831 3.097 1.00 73.06 218 ASN A C 1
ATOM 1765 O O . ASN A 1 218 ? -3.769 -5.982 3.880 1.00 73.06 218 ASN A O 1
ATOM 1769 N N . SER A 1 219 ? -3.704 -8.112 3.191 1.00 67.31 219 SER A N 1
ATOM 1770 C CA . SER A 1 219 ? -4.599 -8.654 4.222 1.00 67.31 219 SER A CA 1
ATOM 1771 C C . SER A 1 219 ? -4.093 -8.399 5.645 1.00 67.31 219 SER A C 1
ATOM 1773 O O . SER A 1 219 ? -4.902 -8.133 6.539 1.00 67.31 219 SER A O 1
ATOM 1775 N N . PHE A 1 220 ? -2.774 -8.365 5.867 1.00 71.19 220 PHE A N 1
ATOM 1776 C CA . PHE A 1 220 ? -2.206 -8.095 7.191 1.00 71.19 220 PHE A CA 1
ATOM 1777 C C . PHE A 1 220 ? -2.446 -6.648 7.633 1.00 71.19 220 PHE A C 1
ATOM 1779 O O . PHE A 1 220 ? -2.971 -6.396 8.718 1.00 71.19 220 PHE A O 1
ATOM 1786 N N . VAL A 1 221 ? -2.142 -5.689 6.755 1.00 72.38 221 VAL A N 1
ATOM 1787 C CA . VAL A 1 221 ? -2.395 -4.263 7.006 1.00 72.38 221 VAL A CA 1
ATOM 1788 C C . VAL A 1 221 ? -3.898 -4.013 7.155 1.00 72.38 221 VAL A C 1
ATOM 1790 O O . VAL A 1 221 ? -4.307 -3.270 8.044 1.00 72.38 221 VAL A O 1
ATOM 1793 N N . CYS A 1 222 ? -4.732 -4.702 6.365 1.00 76.31 222 CYS A N 1
ATOM 1794 C CA . CYS A 1 222 ? -6.190 -4.621 6.485 1.00 76.31 222 CYS A CA 1
ATOM 1795 C C . CYS A 1 222 ? -6.649 -5.090 7.865 1.00 76.31 222 CYS A C 1
ATOM 1797 O O . CYS A 1 222 ? -7.445 -4.417 8.511 1.00 76.31 222 CYS A O 1
ATOM 1799 N N . THR A 1 223 ? -6.106 -6.203 8.359 1.00 75.56 223 THR A N 1
ATOM 1800 C CA . THR A 1 223 ? -6.437 -6.728 9.689 1.00 75.56 223 THR A CA 1
ATOM 1801 C C . THR A 1 223 ? -6.111 -5.715 10.782 1.00 75.56 223 THR A C 1
ATOM 1803 O O . THR A 1 223 ? -6.965 -5.431 11.622 1.00 75.56 223 THR A O 1
ATOM 1806 N N . VAL A 1 224 ? -4.917 -5.116 10.748 1.00 78.69 224 VAL A N 1
ATOM 1807 C CA . VAL A 1 224 ? -4.502 -4.095 11.725 1.00 78.69 224 VAL A CA 1
ATOM 1808 C C . VAL A 1 224 ? -5.469 -2.908 11.725 1.00 78.69 224 VAL A C 1
ATOM 1810 O O . VAL A 1 224 ? -5.940 -2.488 12.785 1.00 78.69 224 VAL A O 1
ATOM 1813 N N . ASP A 1 225 ? -5.828 -2.410 10.543 1.00 77.56 225 ASP A N 1
ATOM 1814 C CA . ASP A 1 225 ? -6.723 -1.260 10.400 1.00 77.56 225 ASP A CA 1
ATOM 1815 C C . ASP A 1 225 ? -8.170 -1.576 10.821 1.00 77.56 225 ASP A C 1
ATOM 1817 O O . ASP A 1 225 ? -8.851 -0.742 11.433 1.00 77.56 225 ASP A O 1
ATOM 1821 N N . ARG A 1 226 ? -8.649 -2.798 10.554 1.00 81.19 226 ARG A N 1
ATOM 1822 C CA . ARG A 1 226 ? -9.981 -3.272 10.970 1.00 81.19 226 ARG A CA 1
ATOM 1823 C C . ARG A 1 226 ? -10.069 -3.445 12.479 1.00 81.19 226 ARG A C 1
ATOM 1825 O O . ARG A 1 226 ? -11.023 -2.956 13.083 1.00 81.19 226 ARG A O 1
ATOM 1832 N N . VAL A 1 227 ? -9.059 -4.055 13.097 1.00 81.00 227 VAL A N 1
ATOM 1833 C CA . VAL A 1 227 ? -8.968 -4.180 14.558 1.00 81.00 227 VAL A CA 1
ATOM 1834 C C . VAL A 1 227 ? -8.927 -2.795 15.197 1.00 81.00 227 VAL A C 1
ATOM 1836 O O . VAL A 1 227 ? -9.678 -2.520 16.127 1.00 81.00 227 VAL A O 1
ATOM 1839 N N . ARG A 1 228 ? -8.128 -1.866 14.665 1.00 79.50 228 ARG A N 1
ATOM 1840 C CA . ARG A 1 228 ? -8.057 -0.501 15.204 1.00 79.50 228 ARG A CA 1
ATOM 1841 C C . ARG A 1 228 ? -9.358 0.281 15.024 1.00 79.50 228 ARG A C 1
ATOM 1843 O O . ARG A 1 228 ? -9.729 1.047 15.903 1.00 79.50 228 ARG A O 1
ATOM 1850 N N . SER A 1 229 ? -10.084 0.061 13.930 1.00 77.25 229 SER A N 1
ATOM 1851 C CA . SER A 1 229 ? -11.418 0.649 13.731 1.00 77.25 229 SER A CA 1
ATOM 1852 C C . SER A 1 229 ? -12.445 0.125 14.737 1.00 77.25 229 SER A C 1
ATOM 1854 O O . SER A 1 229 ? -13.352 0.863 15.117 1.00 77.25 229 SER A O 1
ATOM 1856 N N . PHE A 1 230 ? -12.294 -1.129 15.172 1.00 76.56 230 PHE A N 1
ATOM 1857 C CA . PHE A 1 230 ? -13.136 -1.745 16.196 1.00 76.56 230 PHE A CA 1
ATOM 1858 C C . PHE A 1 230 ? -12.876 -1.158 17.595 1.00 76.56 230 PHE A C 1
ATOM 1860 O O . PHE A 1 230 ? -13.803 -1.041 18.393 1.00 76.56 230 PHE A O 1
ATOM 1867 N N . PHE A 1 231 ? -11.644 -0.713 17.874 1.00 76.06 231 PHE A N 1
ATOM 1868 C CA . PHE A 1 231 ? -11.257 -0.062 19.131 1.00 76.06 231 PHE A CA 1
ATOM 1869 C C . PHE A 1 231 ? -10.928 1.428 18.934 1.00 76.06 231 PHE A C 1
ATOM 1871 O O . PHE A 1 231 ? -9.760 1.798 18.800 1.00 76.06 231 PHE A O 1
ATOM 1878 N N . PRO A 1 232 ? -11.934 2.322 18.942 1.00 61.38 232 PRO A N 1
ATOM 1879 C CA . PRO A 1 232 ? -11.718 3.752 18.711 1.00 61.38 232 PRO A CA 1
ATOM 1880 C C . PRO A 1 232 ? -10.916 4.454 19.822 1.00 61.38 232 PRO A C 1
ATOM 1882 O O . PRO A 1 232 ? -10.370 5.534 19.587 1.00 61.38 232 PRO A O 1
ATOM 1885 N N . THR A 1 233 ? -10.814 3.860 21.013 1.00 54.44 233 THR A N 1
ATOM 1886 C CA . THR A 1 233 ? -9.959 4.327 22.115 1.00 54.44 233 THR A CA 1
ATOM 1887 C C . THR A 1 233 ? -8.664 3.514 22.184 1.00 54.44 233 THR A C 1
ATOM 1889 O O . THR A 1 233 ? -8.707 2.305 21.955 1.00 54.44 233 THR A O 1
ATOM 1892 N N . PRO A 1 234 ? -7.511 4.133 22.515 1.00 52.44 234 PRO A N 1
ATOM 1893 C CA . PRO A 1 234 ? -6.249 3.409 22.628 1.00 52.44 234 PRO A CA 1
ATOM 1894 C C . PRO A 1 234 ? -6.377 2.273 23.651 1.00 52.44 234 PRO A C 1
ATOM 1896 O O . PRO A 1 234 ? -6.786 2.495 24.787 1.00 52.44 234 PRO A O 1
ATOM 1899 N N . LEU A 1 235 ? -6.034 1.056 23.220 1.00 47.16 235 LEU A N 1
ATOM 1900 C CA . LEU A 1 235 ? -6.109 -0.170 24.025 1.00 47.16 235 LEU A CA 1
ATOM 1901 C C . LEU A 1 235 ? -5.063 -0.235 25.150 1.00 47.16 235 LEU A C 1
ATOM 1903 O O . LEU A 1 235 ? -5.125 -1.134 25.980 1.00 47.16 235 LEU A O 1
ATOM 1907 N N . PHE A 1 236 ? -4.134 0.720 25.203 1.00 37.12 236 PHE A N 1
ATOM 1908 C CA . PHE A 1 236 ? -3.119 0.809 26.244 1.00 37.12 236 PHE A CA 1
ATOM 1909 C C . PHE A 1 236 ? -2.974 2.263 26.704 1.00 37.12 236 PHE A C 1
ATOM 1911 O O . PHE A 1 236 ? -2.773 3.163 25.883 1.00 37.12 236 PHE A O 1
ATOM 1918 N N . ARG A 1 237 ? -3.135 2.466 28.015 1.00 30.53 237 ARG A N 1
ATOM 1919 C CA . ARG A 1 237 ? -2.626 3.618 28.766 1.00 30.53 237 ARG A CA 1
ATOM 1920 C C . ARG A 1 237 ? -1.278 3.241 29.355 1.00 30.53 237 ARG A C 1
ATOM 1922 O O . ARG A 1 237 ? -1.160 2.069 29.774 1.00 30.53 237 ARG A O 1
#

InterPro domains:
  IPR008380 HAD-superfamily hydrolase, subfamily IG, 5'-nucleotidase [PF05761] (84-196)
  IPR008380 HAD-superfamily hydrolase, subfamily IG, 5'-nucleotidase [PTHR12103] (62-194)
  IPR036412 HAD-like superfamily [SSF56784] (83-195)

pLDDT: mean 74.76, std 20.3, range [22.23, 96.56]

Foldseek 3Di:
DDDDFDQQVLVPDDPDDDDDDDDDDDDDDDDDDDLVNVLVVQLVCLCVVPVPDDPVVSVVSSSVSVVVSCVVPPNDPDPPPPDDDDPDDDDPVPDPDDDFDVEPTVDDDDPCVLQVVLLVVLCCCCPPVVDDPCSNVDGDDPSHDDAFWKAQQPVRWTFHADPQQFTDPQGIDNQSHTDHPVVVCVVCVHRHHDPCLQCNDPVGNDRRMDTSVVPPDCSVSNNSSSSRVVPVDPPDD

Sequence (237 aa):
MMMLSVLRSSPCIIMASFRCTSISTTFNNVDRSTPLEILRKKNERVDVEFPHLPEAERFHRKYANFEEIVKDVPVMKCVNVDAIFANREVRLSELDVYGFDYDYTLVNYTDGLADFIFDTTIDMLVSKWKYPCELKNIKYDPNFLIRGLHYDIITGFLMKVDAYRNIQPGTVYKGLKPVPADVVQANYNGLYIPAGLVRGSVATPVSHFLPSWYFSENSFVCTVDRVRSFFPTPLFR

Radius of gyration: 22.44 Å; chains: 1; bounding box: 54×49×70 Å